Protein AF-A0A521UKH8-F1 (afdb_monomer_lite)

Radius of gyration: 36.18 Å; chains: 1; bounding box: 90×36×110 Å

pLDDT: mean 74.53, std 10.4, range [37.81, 94.69]

Secondary structure (DSSP, 8-state):
-HHHHHHHHHHHHHHHHHHHHHHHHHHHHHHHHHHHHHHHHHHHHHHHHHB-SS-TTSB--SPPTTTPEEEEEEE-TTS-EEEEEEEHHHHHHHHHHTT--------SS--HHHHHHHHHHHHHHHHHHHHHHTT-S-------GGG-HHHHHHHHHHHHHTTT-HHHHHHHHHHHHHHHHHHHTT--

Sequence (188 aa):
MENEAHTVALQTQAAEQRAREDAHALDVMGELRRAFQRINLLFDACDRWLRDPDNQEQYTLDPRSEDVSVVYAEPNEDGKPVRKKARLSALLAQLAKDGVMVQGWETKHADPRELVLKTAAQLEGQTELLAKLLGELDERPQVNVLLAPEWQAMRATLVDALSPFPDARSAVADALVKLEAGANGHRR

Foldseek 3Di:
DVVVVVVVVVVVVVVVVVVVVVVVVVVVVVVVVVVVVVLVVLVVVLLVVQADPVHRVDGDQDDDLQNDKDWAWDQDPVGDTDIDIDRSVVVCVVVVVVVDDDPDDDDPDGRVSVVSVVVSVVVVVVVVVVCVVVCVDVPDPPPPCVPPVVSVVVVVVVVVVCVVPVPVVVVVVVVVVVVVVVVVVVVD

Structure (mmCIF, N/CA/C/O backbone):
data_AF-A0A521UKH8-F1
#
_entry.id   AF-A0A521UKH8-F1
#
loop_
_atom_site.group_PDB
_atom_site.id
_atom_site.type_symbol
_atom_site.label_atom_id
_atom_site.label_alt_id
_atom_site.label_comp_id
_atom_site.label_asym_id
_atom_site.label_entity_id
_atom_site.label_seq_id
_atom_site.pdbx_PDB_ins_code
_atom_site.Cartn_x
_atom_site.Cartn_y
_atom_site.Cartn_z
_atom_site.occupancy
_atom_site.B_iso_or_equiv
_atom_site.auth_seq_id
_atom_site.auth_comp_id
_atom_site.auth_asym_id
_atom_site.auth_atom_id
_atom_site.pdbx_PDB_model_num
ATOM 1 N N . MET A 1 1 ? 55.700 -20.835 -15.497 1.00 56.69 1 MET A N 1
ATOM 2 C CA . MET A 1 1 ? 54.808 -21.719 -14.718 1.00 56.69 1 MET A CA 1
ATOM 3 C C . MET A 1 1 ? 54.290 -21.065 -13.438 1.00 56.69 1 MET A C 1
ATOM 5 O O . MET A 1 1 ? 53.107 -21.202 -13.177 1.00 56.69 1 MET A O 1
ATOM 9 N N . GLU A 1 2 ? 55.082 -20.297 -12.673 1.00 55.59 2 GLU A N 1
ATOM 10 C CA . GLU A 1 2 ? 54.561 -19.594 -11.473 1.00 55.59 2 GLU A CA 1
ATOM 11 C C . GLU A 1 2 ? 53.512 -18.506 -11.782 1.00 55.59 2 GLU A C 1
ATOM 13 O O . GLU A 1 2 ? 52.579 -18.313 -11.009 1.00 55.59 2 GLU A O 1
ATOM 18 N N . ASN A 1 3 ? 53.601 -17.843 -12.941 1.00 60.69 3 ASN A N 1
ATOM 19 C CA . ASN A 1 3 ? 52.693 -16.744 -13.298 1.00 60.69 3 ASN A CA 1
ATOM 20 C C . ASN A 1 3 ? 51.277 -17.216 -13.702 1.00 60.69 3 ASN A C 1
ATOM 22 O O . ASN A 1 3 ? 50.301 -16.507 -13.470 1.00 60.69 3 ASN A O 1
ATOM 26 N N . GLU A 1 4 ? 51.158 -18.428 -14.261 1.00 61.69 4 GLU A N 1
ATOM 27 C CA . GLU A 1 4 ? 49.876 -19.048 -14.648 1.00 61.69 4 GLU A CA 1
ATOM 28 C C . GLU A 1 4 ? 49.117 -19.588 -13.430 1.00 61.69 4 GLU A C 1
ATOM 30 O O . GLU A 1 4 ? 47.908 -19.403 -13.314 1.00 61.69 4 GLU A O 1
ATOM 35 N N . ALA A 1 5 ? 49.826 -20.183 -12.464 1.00 67.69 5 ALA A N 1
ATOM 36 C CA . ALA A 1 5 ? 49.219 -20.635 -11.212 1.00 67.69 5 ALA A CA 1
ATOM 37 C C . ALA A 1 5 ? 48.636 -19.462 -10.401 1.00 67.69 5 ALA A C 1
ATOM 39 O O . ALA A 1 5 ? 47.559 -19.576 -9.816 1.00 67.69 5 ALA A O 1
ATOM 40 N N . HIS A 1 6 ? 49.307 -18.306 -10.423 1.00 68.81 6 HIS A N 1
ATOM 41 C CA . HIS A 1 6 ? 48.856 -17.103 -9.726 1.00 68.81 6 HIS A CA 1
ATOM 42 C C . HIS A 1 6 ? 47.640 -16.440 -10.401 1.00 68.81 6 HIS A C 1
ATOM 44 O O . HIS A 1 6 ? 46.777 -15.889 -9.716 1.00 68.81 6 HIS A O 1
ATOM 50 N N . THR A 1 7 ? 47.531 -16.518 -11.734 1.00 73.38 7 THR A N 1
ATOM 51 C CA . THR A 1 7 ? 46.362 -16.013 -12.480 1.00 73.38 7 THR A CA 1
ATOM 52 C C . THR A 1 7 ? 45.144 -16.911 -12.303 1.00 73.38 7 THR A C 1
ATOM 54 O O . THR A 1 7 ? 44.046 -16.398 -12.093 1.00 73.38 7 THR A O 1
ATOM 57 N N . VAL A 1 8 ? 45.325 -18.235 -12.310 1.00 77.00 8 VAL A N 1
ATOM 58 C CA . VAL A 1 8 ? 44.238 -19.193 -12.045 1.00 77.00 8 VAL A CA 1
ATOM 59 C C . VAL A 1 8 ? 43.714 -19.051 -10.611 1.00 77.00 8 VAL A C 1
ATOM 61 O O . VAL A 1 8 ? 42.501 -19.059 -10.398 1.00 77.00 8 VAL A O 1
ATOM 64 N N . ALA A 1 9 ? 44.594 -18.839 -9.627 1.00 77.88 9 ALA A N 1
ATOM 65 C CA . ALA A 1 9 ? 44.192 -18.581 -8.243 1.00 77.88 9 ALA A CA 1
ATOM 66 C C . ALA A 1 9 ? 43.375 -17.280 -8.103 1.00 77.88 9 ALA A C 1
ATOM 68 O O . ALA A 1 9 ? 42.316 -17.288 -7.479 1.00 77.88 9 ALA A O 1
ATOM 69 N N . LEU A 1 10 ? 43.808 -16.190 -8.750 1.00 73.50 10 LEU A N 1
ATOM 70 C CA . LEU A 1 10 ? 43.076 -14.914 -8.771 1.00 73.50 10 LEU A CA 1
ATOM 71 C C . LEU A 1 10 ? 41.703 -15.029 -9.454 1.00 73.50 10 LEU A C 1
ATOM 73 O O . LEU A 1 10 ? 40.725 -14.468 -8.966 1.00 73.50 10 LEU A O 1
ATOM 77 N N . GLN A 1 11 ? 41.606 -15.774 -10.560 1.00 78.31 11 GLN A N 1
ATOM 78 C CA . GLN A 1 11 ? 40.335 -16.011 -11.254 1.00 78.31 11 GLN A CA 1
ATOM 79 C C . GLN A 1 11 ? 39.368 -16.859 -10.421 1.00 78.31 11 GLN A C 1
ATOM 81 O O . GLN A 1 11 ? 38.176 -16.557 -10.375 1.00 78.31 11 GLN A O 1
ATOM 86 N N . THR A 1 12 ? 39.880 -17.880 -9.731 1.00 80.00 12 THR A N 1
ATOM 87 C CA . THR A 1 12 ? 39.080 -18.739 -8.844 1.00 80.00 12 THR A CA 1
ATOM 88 C C . THR A 1 12 ? 38.542 -17.934 -7.661 1.00 80.00 12 THR A C 1
ATOM 90 O O . THR A 1 12 ? 37.351 -17.984 -7.368 1.00 80.00 12 THR A O 1
ATOM 93 N N . GLN A 1 13 ? 39.387 -17.102 -7.049 1.00 78.94 13 GLN A N 1
ATOM 94 C CA . GLN A 1 13 ? 38.996 -16.244 -5.934 1.00 78.94 13 GLN A CA 1
ATOM 95 C C . GLN A 1 13 ? 37.958 -15.189 -6.356 1.00 78.94 13 GLN A C 1
ATOM 97 O O . GLN A 1 13 ? 36.976 -14.979 -5.650 1.00 78.94 13 GLN A O 1
ATOM 102 N N . ALA A 1 14 ? 38.110 -14.583 -7.539 1.00 77.69 14 ALA A N 1
ATOM 103 C CA . ALA A 1 14 ? 37.128 -13.645 -8.086 1.00 77.69 14 ALA A CA 1
ATOM 104 C C . ALA A 1 14 ? 35.777 -14.313 -8.407 1.00 77.69 14 ALA A C 1
ATOM 106 O O . ALA A 1 14 ? 34.725 -13.704 -8.204 1.00 77.69 14 ALA A O 1
ATOM 107 N N . ALA A 1 15 ? 35.788 -15.561 -8.887 1.00 79.69 15 ALA A N 1
ATOM 108 C CA . ALA A 1 15 ? 34.573 -16.332 -9.139 1.00 79.69 15 ALA A CA 1
ATOM 109 C C . ALA A 1 15 ? 33.848 -16.708 -7.836 1.00 79.69 15 ALA A C 1
ATOM 111 O O . ALA A 1 15 ? 32.631 -16.559 -7.749 1.00 79.69 15 ALA A O 1
ATOM 112 N N . GLU A 1 16 ? 34.584 -17.127 -6.802 1.00 77.81 16 GLU A N 1
ATOM 113 C CA . GLU A 1 16 ? 34.025 -17.394 -5.470 1.00 77.81 16 GLU A CA 1
ATOM 114 C C . GLU A 1 16 ? 33.451 -16.133 -4.817 1.00 77.81 16 GLU A C 1
ATOM 116 O O . GLU A 1 16 ? 32.414 -16.187 -4.156 1.00 77.81 16 GLU A O 1
ATOM 121 N N . GLN A 1 17 ? 34.110 -14.989 -5.004 1.00 74.19 17 GLN A N 1
ATOM 122 C CA . GLN A 1 17 ? 33.675 -13.715 -4.445 1.00 74.19 17 GLN A CA 1
ATOM 123 C C . GLN A 1 17 ? 32.398 -13.212 -5.129 1.00 74.19 17 GLN A C 1
ATOM 125 O O . GLN A 1 17 ? 31.448 -12.871 -4.430 1.00 74.19 17 GLN A O 1
ATOM 130 N N . ARG A 1 18 ? 32.312 -13.314 -6.464 1.00 72.12 18 ARG A N 1
ATOM 131 C CA . ARG A 1 18 ? 31.061 -13.081 -7.208 1.00 72.12 18 ARG A CA 1
ATOM 132 C C . ARG A 1 18 ? 29.941 -14.016 -6.768 1.00 72.12 18 ARG A C 1
ATOM 134 O O . ARG A 1 18 ? 28.847 -13.554 -6.486 1.00 72.12 18 ARG A O 1
ATOM 141 N N . ALA A 1 19 ? 30.216 -15.312 -6.624 1.00 74.00 19 ALA A N 1
ATOM 142 C CA . ALA A 1 19 ? 29.206 -16.268 -6.172 1.00 74.00 19 ALA A CA 1
ATOM 143 C C . ALA A 1 19 ? 28.685 -15.951 -4.756 1.00 74.00 19 ALA A C 1
ATOM 145 O O . ALA A 1 19 ? 27.504 -16.148 -4.474 1.00 74.00 19 ALA A O 1
ATOM 146 N N . ARG A 1 20 ? 29.545 -15.442 -3.860 1.00 71.31 20 ARG A N 1
ATOM 147 C CA . ARG A 1 20 ? 29.138 -14.974 -2.523 1.00 71.31 20 ARG A CA 1
ATOM 148 C C . ARG A 1 20 ? 28.310 -13.693 -2.581 1.00 71.31 20 ARG A C 1
ATOM 150 O O . ARG A 1 20 ? 27.339 -13.589 -1.838 1.00 71.31 20 ARG A O 1
ATOM 157 N N . GLU A 1 21 ? 28.682 -12.744 -3.435 1.00 64.62 21 GLU A N 1
ATOM 158 C CA . GLU A 1 21 ? 27.923 -11.507 -3.663 1.00 64.62 21 GLU A CA 1
ATOM 159 C C . GLU A 1 21 ? 26.530 -11.811 -4.226 1.00 64.62 21 GLU A C 1
ATOM 161 O O . GLU A 1 21 ? 25.538 -11.319 -3.691 1.00 64.62 21 GLU A O 1
ATOM 166 N N . ASP A 1 22 ? 26.440 -12.702 -5.215 1.00 67.56 22 ASP A N 1
ATOM 167 C CA . ASP A 1 22 ? 25.177 -13.147 -5.808 1.00 67.56 22 ASP A CA 1
ATOM 168 C C . ASP A 1 22 ? 24.299 -13.878 -4.782 1.00 67.56 22 ASP A C 1
ATOM 170 O O . ASP A 1 22 ? 23.099 -13.617 -4.680 1.00 67.56 22 ASP A O 1
ATOM 174 N N . ALA A 1 23 ? 24.892 -14.765 -3.974 1.00 70.81 23 ALA A N 1
ATOM 175 C CA . ALA A 1 23 ? 24.179 -15.466 -2.909 1.00 70.81 23 ALA A CA 1
ATOM 176 C C . ALA A 1 23 ? 23.652 -14.500 -1.834 1.00 70.81 23 ALA A C 1
ATOM 178 O O . ALA A 1 23 ? 22.509 -14.632 -1.398 1.00 70.81 23 ALA A O 1
ATOM 179 N N . HIS A 1 24 ? 24.454 -13.508 -1.436 1.00 70.50 24 HIS A N 1
ATOM 180 C CA . HIS A 1 24 ? 24.036 -12.471 -0.493 1.00 70.50 24 HIS A CA 1
ATOM 181 C C . HIS A 1 24 ? 22.921 -11.590 -1.081 1.00 70.50 24 HIS A C 1
ATOM 183 O O . HIS A 1 24 ? 21.954 -11.279 -0.390 1.00 70.50 24 HIS A O 1
ATOM 189 N N . ALA A 1 25 ? 23.006 -11.217 -2.361 1.00 64.12 25 ALA A N 1
ATOM 190 C CA . ALA A 1 25 ? 21.959 -10.458 -3.042 1.00 64.12 25 ALA A CA 1
ATOM 191 C C . ALA A 1 25 ? 20.634 -11.240 -3.117 1.00 64.12 25 ALA A C 1
ATOM 193 O O . ALA A 1 25 ? 19.574 -10.690 -2.815 1.00 64.12 25 ALA A O 1
ATOM 194 N N . LEU A 1 26 ? 20.686 -12.535 -3.448 1.00 68.50 26 LEU A N 1
ATOM 195 C CA . LEU A 1 26 ? 19.524 -13.432 -3.440 1.00 68.50 26 LEU A CA 1
ATOM 196 C C . LEU A 1 26 ? 18.878 -13.541 -2.050 1.00 68.50 26 LEU A C 1
ATOM 198 O O . LEU A 1 26 ? 17.649 -13.561 -1.955 1.00 68.50 26 LEU A O 1
ATOM 202 N N . ASP A 1 27 ? 19.680 -13.577 -0.985 1.00 79.06 27 ASP A N 1
ATOM 203 C CA . ASP A 1 27 ? 19.188 -13.628 0.396 1.00 79.06 27 ASP A CA 1
ATOM 204 C C . ASP A 1 27 ? 18.492 -12.321 0.811 1.00 79.06 27 ASP A C 1
ATOM 206 O O . ASP A 1 27 ? 17.353 -12.343 1.285 1.00 79.06 27 ASP A O 1
ATOM 210 N N . VAL A 1 28 ? 19.107 -11.169 0.518 1.00 74.62 28 VAL A N 1
ATOM 211 C CA . VAL A 1 28 ? 18.513 -9.842 0.768 1.00 74.62 28 VAL A CA 1
ATOM 212 C C . VAL A 1 28 ? 17.187 -9.680 0.023 1.00 74.62 28 VAL A C 1
ATOM 214 O O . VAL A 1 28 ? 16.197 -9.235 0.607 1.00 74.62 28 VAL A O 1
ATOM 217 N N . MET A 1 29 ? 17.129 -10.083 -1.247 1.00 73.12 29 MET A N 1
ATOM 218 C CA . MET A 1 29 ? 15.890 -10.036 -2.029 1.00 73.12 29 MET A CA 1
ATOM 219 C C . MET A 1 29 ? 14.829 -11.003 -1.492 1.00 73.12 29 MET A C 1
ATOM 221 O O . MET A 1 29 ? 13.635 -10.689 -1.504 1.00 73.12 29 MET A O 1
ATOM 225 N N . GLY A 1 30 ? 15.249 -12.161 -0.980 1.00 73.00 30 GLY A N 1
ATOM 226 C CA . GLY A 1 30 ? 14.380 -13.096 -0.272 1.00 73.00 30 GLY A CA 1
ATOM 227 C C . GLY A 1 30 ? 13.754 -12.478 0.979 1.00 73.00 30 GLY A C 1
ATOM 228 O O . GLY A 1 30 ? 12.536 -12.558 1.157 1.00 73.00 30 GLY A O 1
ATOM 229 N N . GLU A 1 31 ? 14.556 -11.819 1.815 1.00 74.44 31 GLU A N 1
ATOM 230 C CA . GLU A 1 31 ? 14.084 -11.122 3.018 1.00 74.44 31 GLU A CA 1
ATOM 231 C C . GLU A 1 31 ? 13.173 -9.935 2.698 1.00 74.44 31 GLU A C 1
ATOM 233 O O . GLU A 1 31 ? 12.120 -9.783 3.318 1.00 74.44 31 GLU A O 1
ATOM 238 N N . LEU A 1 32 ? 13.505 -9.135 1.682 1.00 74.62 32 LEU A N 1
ATOM 239 C CA . LEU A 1 32 ? 12.651 -8.033 1.235 1.00 74.62 32 LEU A CA 1
ATOM 240 C C . LEU A 1 32 ? 11.274 -8.535 0.794 1.00 74.62 32 LEU A C 1
ATOM 242 O O . LEU A 1 32 ? 10.256 -8.003 1.233 1.00 74.62 32 LEU A O 1
ATOM 246 N N . ARG A 1 33 ? 11.209 -9.609 -0.004 1.00 71.12 33 ARG A N 1
ATOM 247 C CA . ARG A 1 33 ? 9.925 -10.219 -0.394 1.00 71.12 33 ARG A CA 1
ATOM 248 C C . ARG A 1 33 ? 9.122 -10.699 0.815 1.00 71.12 33 ARG A C 1
ATOM 250 O O . ARG A 1 33 ? 7.913 -10.475 0.863 1.00 71.12 33 ARG A O 1
ATOM 257 N N . ARG A 1 34 ? 9.774 -11.319 1.806 1.00 71.88 34 ARG A N 1
ATOM 258 C CA . ARG A 1 34 ? 9.124 -11.730 3.064 1.00 71.88 34 ARG A CA 1
ATOM 259 C C . ARG A 1 34 ? 8.591 -10.527 3.846 1.00 71.88 34 ARG A C 1
ATOM 261 O O . ARG A 1 34 ? 7.475 -10.579 4.368 1.00 71.88 34 ARG A O 1
ATOM 268 N N . ALA A 1 35 ? 9.354 -9.438 3.906 1.00 70.81 35 ALA A N 1
ATOM 269 C CA . ALA A 1 35 ? 8.924 -8.195 4.535 1.00 70.81 35 ALA A CA 1
ATOM 270 C C . ALA A 1 35 ? 7.693 -7.605 3.826 1.00 70.81 35 ALA A C 1
ATOM 272 O O . ALA A 1 35 ? 6.717 -7.273 4.498 1.00 70.81 35 ALA A O 1
ATOM 273 N N . PHE A 1 36 ? 7.680 -7.578 2.489 1.00 71.56 36 PHE A N 1
ATOM 274 C CA . PHE A 1 36 ? 6.526 -7.114 1.712 1.00 71.56 36 PHE A CA 1
ATOM 275 C C . PHE A 1 36 ? 5.274 -7.947 1.946 1.00 71.56 36 PHE A C 1
ATOM 277 O O . PHE A 1 36 ? 4.204 -7.393 2.176 1.00 71.56 36 PHE A O 1
ATOM 284 N N . GLN A 1 37 ? 5.396 -9.274 1.966 1.00 71.56 37 GLN A N 1
ATOM 285 C CA . GLN A 1 37 ? 4.258 -10.145 2.268 1.00 71.56 37 GLN A CA 1
ATOM 286 C C . GLN A 1 37 ? 3.658 -9.846 3.647 1.00 71.56 37 GLN A C 1
ATOM 288 O O . GLN A 1 37 ? 2.438 -9.794 3.791 1.00 71.56 37 GLN A O 1
ATOM 293 N N . ARG A 1 38 ? 4.498 -9.601 4.660 1.00 70.00 38 ARG A N 1
ATOM 294 C CA . ARG A 1 38 ? 4.030 -9.225 6.002 1.00 70.00 38 ARG A CA 1
ATOM 295 C C . ARG A 1 38 ? 3.344 -7.862 6.030 1.00 70.00 38 ARG A C 1
ATOM 297 O O . ARG A 1 38 ? 2.364 -7.705 6.753 1.00 70.00 38 ARG A O 1
ATOM 304 N N . ILE A 1 39 ? 3.857 -6.897 5.274 1.00 73.94 39 ILE A N 1
ATOM 305 C CA . ILE A 1 39 ? 3.260 -5.563 5.153 1.00 73.94 39 ILE A CA 1
ATOM 306 C C . ILE A 1 39 ? 1.891 -5.654 4.472 1.00 73.94 39 ILE A C 1
ATOM 308 O O . ILE A 1 39 ? 0.922 -5.112 4.991 1.00 73.94 39 ILE A O 1
ATOM 312 N N . ASN A 1 40 ? 1.777 -6.417 3.385 1.00 71.88 40 ASN A N 1
ATOM 313 C CA . ASN A 1 40 ? 0.498 -6.615 2.703 1.00 71.88 40 ASN A CA 1
ATOM 314 C C . ASN A 1 40 ? -0.538 -7.277 3.620 1.00 71.88 40 ASN A C 1
ATOM 316 O O . ASN A 1 40 ? -1.673 -6.824 3.681 1.00 71.88 40 ASN A O 1
ATOM 320 N N . LEU A 1 41 ? -0.139 -8.272 4.423 1.00 71.69 41 LEU A N 1
ATOM 321 C CA . LEU A 1 41 ? -1.031 -8.875 5.424 1.00 71.69 41 LEU A CA 1
ATOM 322 C C . LEU A 1 41 ? -1.528 -7.865 6.467 1.00 71.69 41 LEU A C 1
ATOM 324 O O . LEU A 1 41 ? -2.672 -7.960 6.919 1.00 71.69 41 LEU A O 1
ATOM 328 N N . LEU A 1 42 ? -0.678 -6.915 6.867 1.00 73.44 42 LEU A N 1
ATOM 329 C CA . LEU A 1 42 ? -1.081 -5.820 7.745 1.00 73.44 42 LEU A CA 1
ATOM 330 C C . LEU A 1 42 ? -2.108 -4.927 7.041 1.00 73.44 42 LEU A C 1
ATOM 332 O O . LEU A 1 42 ? -3.155 -4.660 7.622 1.00 73.44 42 LEU A O 1
ATOM 336 N N . PHE A 1 43 ? -1.857 -4.522 5.796 1.00 73.00 43 PHE A N 1
ATOM 337 C CA . PHE A 1 43 ? -2.793 -3.698 5.027 1.00 73.00 43 PHE A CA 1
ATOM 338 C C . PHE A 1 43 ? -4.136 -4.386 4.796 1.00 73.00 43 PHE A C 1
ATOM 340 O O . PHE A 1 43 ? -5.166 -3.760 5.022 1.00 73.00 43 PHE A O 1
ATOM 347 N N . ASP A 1 44 ? -4.152 -5.681 4.489 1.00 72.06 44 ASP A N 1
ATOM 348 C CA . ASP A 1 44 ? -5.385 -6.464 4.356 1.00 72.06 44 ASP A CA 1
ATOM 349 C C . ASP A 1 44 ? -6.167 -6.557 5.674 1.00 72.06 44 ASP A C 1
ATOM 351 O O . ASP A 1 44 ? -7.397 -6.666 5.691 1.00 72.06 44 ASP A O 1
ATOM 355 N N . ALA A 1 45 ? -5.469 -6.587 6.812 1.00 69.62 45 ALA A N 1
ATOM 356 C CA . ALA A 1 45 ? -6.114 -6.536 8.120 1.00 69.62 45 ALA A CA 1
ATOM 357 C C . ALA A 1 45 ? -6.706 -5.145 8.389 1.00 69.62 45 ALA A C 1
ATOM 359 O O . ALA A 1 45 ? -7.815 -5.046 8.916 1.00 69.62 45 ALA A O 1
ATOM 360 N N . CYS A 1 46 ? -6.000 -4.087 7.993 1.00 72.25 46 CYS A N 1
ATOM 361 C CA . CYS A 1 46 ? -6.470 -2.714 8.110 1.00 72.25 46 CYS A CA 1
ATOM 362 C C . CYS A 1 46 ? -7.675 -2.441 7.199 1.00 72.25 46 CYS A C 1
ATOM 364 O O . CYS A 1 46 ? -8.677 -1.957 7.711 1.00 72.25 46 CYS A O 1
ATOM 366 N N . ASP A 1 47 ? -7.635 -2.809 5.913 1.00 74.62 47 ASP A N 1
ATOM 367 C CA . ASP A 1 47 ? -8.762 -2.688 4.966 1.00 74.62 47 ASP A CA 1
ATOM 368 C C . ASP A 1 47 ? -10.037 -3.300 5.554 1.00 74.62 47 ASP A C 1
ATOM 370 O O . ASP A 1 47 ? -11.048 -2.618 5.728 1.00 74.62 47 ASP A O 1
ATOM 374 N N . ARG A 1 48 ? -9.962 -4.570 5.969 1.00 74.06 48 ARG A N 1
ATOM 375 C CA . ARG A 1 48 ? -11.109 -5.278 6.552 1.00 74.06 48 ARG A CA 1
ATOM 376 C C . ARG A 1 48 ? -11.656 -4.599 7.801 1.00 74.06 48 ARG A C 1
ATOM 378 O O . ARG A 1 48 ? -12.863 -4.613 8.020 1.00 74.06 48 ARG A O 1
ATOM 385 N N . TRP A 1 49 ? -10.785 -4.043 8.634 1.00 72.19 49 TRP A N 1
ATOM 386 C CA . TRP A 1 49 ? -11.189 -3.388 9.875 1.00 72.19 49 TRP A CA 1
ATOM 387 C C . TRP A 1 49 ? -11.767 -1.978 9.651 1.00 72.19 49 TRP A C 1
ATOM 389 O O . TRP A 1 49 ? -12.633 -1.535 10.409 1.00 72.19 49 TRP A O 1
ATOM 399 N N . LEU A 1 50 ? -11.332 -1.288 8.594 1.00 75.50 50 LEU A N 1
ATOM 400 C CA . LEU A 1 50 ? -11.747 0.074 8.247 1.00 75.50 50 LEU A CA 1
ATOM 401 C C . LEU A 1 50 ? -13.057 0.142 7.456 1.00 75.50 50 LEU A C 1
ATOM 403 O O . LEU A 1 50 ? -13.715 1.182 7.474 1.00 75.50 50 LEU A O 1
ATOM 407 N N . ARG A 1 51 ? -13.452 -0.938 6.775 1.00 78.12 51 ARG A N 1
ATOM 408 C CA . ARG A 1 51 ? -14.730 -0.998 6.052 1.00 78.12 51 ARG A CA 1
ATOM 409 C C . ARG A 1 51 ? -15.918 -0.786 6.977 1.00 78.12 51 ARG A C 1
ATOM 411 O O . ARG A 1 51 ? -15.986 -1.352 8.073 1.00 78.12 51 ARG A O 1
ATOM 418 N N . ASP A 1 52 ? -16.860 0.016 6.500 1.00 74.62 52 ASP A N 1
ATOM 419 C CA . ASP A 1 52 ? -18.123 0.249 7.177 1.00 74.62 52 ASP A CA 1
ATOM 420 C C . ASP A 1 52 ? -18.923 -1.073 7.237 1.00 74.62 52 ASP A C 1
ATOM 422 O O . ASP A 1 52 ? -19.092 -1.745 6.211 1.00 74.62 52 ASP A O 1
ATOM 426 N N . PRO A 1 53 ? -19.358 -1.509 8.437 1.00 71.69 53 PRO A N 1
ATOM 427 C CA . PRO A 1 53 ? -20.133 -2.737 8.593 1.00 71.69 53 PRO A CA 1
ATOM 428 C C . PRO A 1 53 ? -21.499 -2.687 7.892 1.00 71.69 53 PRO A C 1
ATOM 430 O O . PRO A 1 53 ? -21.982 -3.737 7.465 1.00 71.69 53 PRO A O 1
ATOM 433 N N . ASP A 1 54 ? -22.086 -1.499 7.740 1.00 77.50 54 ASP A N 1
ATOM 434 C CA . ASP A 1 54 ? -23.370 -1.278 7.076 1.00 77.50 54 ASP A CA 1
ATOM 435 C C . ASP A 1 54 ? -23.196 -1.006 5.568 1.00 77.50 54 ASP A C 1
ATOM 437 O O . ASP A 1 54 ? -24.120 -1.242 4.785 1.00 77.50 54 ASP A O 1
ATOM 441 N N . ASN A 1 55 ? -22.002 -0.572 5.134 1.00 78.06 55 ASN A N 1
ATOM 442 C CA . ASN A 1 55 ? -21.659 -0.365 3.723 1.00 78.06 55 ASN A CA 1
ATOM 443 C C . ASN A 1 55 ? -20.209 -0.760 3.368 1.00 78.06 55 ASN A C 1
ATOM 445 O O . ASN A 1 55 ? -19.283 0.047 3.405 1.00 78.06 55 ASN A O 1
ATOM 449 N N . GLN A 1 56 ? -20.017 -1.990 2.887 1.00 77.50 56 GLN A N 1
ATOM 450 C CA . GLN A 1 56 ? -18.683 -2.548 2.611 1.00 77.50 56 GLN A CA 1
ATOM 451 C C . GLN A 1 56 ? -17.905 -1.893 1.451 1.00 77.50 56 GLN A C 1
ATOM 453 O O . GLN A 1 56 ? -16.736 -2.243 1.249 1.00 77.50 56 GLN A O 1
ATOM 458 N N . GLU A 1 57 ? -18.524 -0.989 0.683 1.00 80.81 57 GLU A N 1
ATOM 459 C CA . GLU A 1 57 ? -17.863 -0.224 -0.387 1.00 80.81 57 GLU A CA 1
ATOM 460 C C . GLU A 1 57 ? -17.173 1.047 0.126 1.00 80.81 57 GLU A C 1
ATOM 462 O O . GLU A 1 57 ? -16.462 1.710 -0.630 1.00 80.81 57 GLU A O 1
ATOM 467 N N . GLN A 1 58 ? -17.374 1.403 1.397 1.00 74.88 58 GLN A N 1
ATOM 468 C CA . GLN A 1 58 ? -16.844 2.629 1.984 1.00 74.88 58 GLN A CA 1
ATOM 469 C C . GLN A 1 58 ? -16.077 2.343 3.276 1.00 74.88 58 GLN A C 1
ATOM 471 O O . GLN A 1 58 ? -16.348 1.383 3.999 1.00 74.88 58 GLN A O 1
ATOM 476 N N . TYR A 1 59 ? -15.089 3.188 3.565 1.00 71.62 59 TYR A N 1
ATOM 477 C CA . TYR A 1 59 ? -14.405 3.178 4.853 1.00 71.62 59 TYR A CA 1
ATOM 478 C C . TYR A 1 59 ? -15.113 4.107 5.827 1.00 71.62 59 TYR A C 1
ATOM 480 O O . TYR A 1 59 ? -15.468 5.229 5.467 1.00 71.62 59 TYR A O 1
ATOM 488 N N . THR A 1 60 ? -15.231 3.662 7.076 1.00 69.94 60 THR A N 1
ATOM 489 C CA . THR A 1 60 ? -15.635 4.518 8.187 1.00 69.94 60 THR A CA 1
ATOM 490 C C . THR A 1 60 ? -14.458 4.750 9.127 1.00 69.94 60 THR A C 1
ATOM 492 O O . THR A 1 60 ? -13.831 3.828 9.665 1.00 69.94 60 THR A O 1
ATOM 495 N N . LEU A 1 61 ? -14.145 6.028 9.312 1.00 66.38 61 LEU A N 1
ATOM 496 C CA . LEU A 1 61 ? -13.158 6.492 10.281 1.00 66.38 61 LEU A CA 1
ATOM 497 C C . LEU A 1 61 ? -13.815 6.857 11.614 1.00 66.38 61 LEU A C 1
ATOM 499 O O . LEU A 1 61 ? -13.122 7.322 12.513 1.00 66.38 61 LEU A O 1
ATOM 503 N N . ASP A 1 62 ? -15.128 6.643 11.744 1.00 62.78 62 ASP A N 1
ATOM 504 C CA . ASP A 1 62 ? -15.820 6.885 12.997 1.00 62.78 62 ASP A CA 1
ATOM 505 C C . ASP A 1 62 ? -15.429 5.802 14.005 1.00 62.78 62 ASP A C 1
ATOM 507 O O . ASP A 1 62 ? -15.509 4.600 13.698 1.00 62.78 62 ASP A O 1
ATOM 511 N N . PRO A 1 63 ? -15.020 6.181 15.225 1.00 62.81 63 PRO A N 1
ATOM 512 C CA . PRO A 1 63 ? -14.663 5.213 16.243 1.00 62.81 63 PRO A CA 1
ATOM 513 C C . PRO A 1 63 ? -15.869 4.296 16.497 1.00 62.81 63 PRO A C 1
ATOM 515 O O . PRO A 1 63 ? -17.021 4.712 16.433 1.00 62.81 63 PRO A O 1
ATOM 518 N N . ARG A 1 64 ? -15.636 3.000 16.725 1.00 67.31 64 ARG A N 1
ATOM 519 C CA . ARG A 1 64 ? -16.719 2.035 16.971 1.00 67.31 64 ARG A CA 1
ATOM 520 C C . ARG A 1 64 ? -17.014 2.029 18.463 1.00 67.31 64 ARG A C 1
ATOM 522 O O . ARG A 1 64 ? -16.114 2.183 19.289 1.00 67.31 64 ARG A O 1
ATOM 529 N N . SER A 1 65 ? -18.268 1.785 18.837 1.00 59.31 65 SER A N 1
ATOM 530 C CA . SER A 1 65 ? -18.671 1.688 20.251 1.00 59.31 65 SER A CA 1
ATOM 531 C C . SER A 1 65 ? -17.953 0.551 20.998 1.00 59.31 65 SER A C 1
ATOM 533 O O . SER A 1 65 ? -17.822 0.572 22.224 1.00 59.31 65 SER A O 1
ATOM 535 N N . GLU A 1 66 ? -17.444 -0.426 20.253 1.00 63.16 66 GLU A N 1
ATOM 536 C CA . GLU A 1 66 ? -16.631 -1.537 20.733 1.00 63.16 66 GLU A CA 1
ATOM 537 C C . GLU A 1 66 ? -15.198 -1.114 21.073 1.00 63.16 66 GLU A C 1
ATOM 539 O O . GLU A 1 66 ? -14.604 -1.661 21.999 1.00 63.16 66 GLU A O 1
ATOM 544 N N . ASP A 1 67 ? -14.658 -0.097 20.400 1.00 62.19 67 ASP A N 1
ATOM 545 C CA . ASP A 1 67 ? -13.270 0.353 20.551 1.00 62.19 67 ASP A CA 1
ATOM 546 C C . ASP A 1 67 ? -13.096 1.328 21.725 1.00 62.19 67 ASP A C 1
ATOM 548 O O . ASP A 1 67 ? -11.988 1.544 22.219 1.00 62.19 67 ASP A O 1
ATOM 552 N N . VAL A 1 68 ? -14.203 1.868 22.244 1.00 71.38 68 VAL A N 1
ATOM 553 C CA . VAL A 1 68 ? -14.187 2.904 23.277 1.00 71.38 68 VAL A CA 1
ATOM 554 C C . VAL A 1 68 ? -14.436 2.328 24.663 1.00 71.38 68 VAL A C 1
ATOM 556 O O . VAL A 1 68 ? -15.466 1.721 24.955 1.00 71.38 68 VAL A O 1
ATOM 559 N N . SER A 1 69 ? -13.474 2.559 25.557 1.00 69.94 69 SER A N 1
ATOM 560 C CA . SER A 1 69 ? -13.634 2.322 26.992 1.00 69.94 69 SER A CA 1
ATOM 561 C C . SER A 1 69 ? -14.083 3.603 27.685 1.00 69.94 69 SER A C 1
ATOM 563 O O . SER A 1 69 ? -13.346 4.586 27.709 1.00 69.94 69 SER A O 1
ATOM 565 N N . VAL A 1 70 ? -15.255 3.568 28.310 1.00 78.38 70 VAL A N 1
ATOM 566 C CA . VAL A 1 70 ? -15.792 4.672 29.103 1.00 78.38 70 VAL A CA 1
ATOM 567 C C . VAL A 1 70 ? -15.482 4.424 30.571 1.00 78.38 70 VAL A C 1
ATOM 569 O O . VAL A 1 70 ? -15.704 3.335 31.108 1.00 78.38 70 VAL A O 1
ATOM 572 N N . VAL A 1 71 ? -14.957 5.453 31.228 1.00 78.44 71 VAL A N 1
ATOM 573 C CA . VAL A 1 71 ? -14.722 5.459 32.668 1.00 78.44 71 VAL A CA 1
ATOM 574 C C . VAL A 1 71 ? -15.717 6.422 33.291 1.00 78.44 71 VAL A C 1
ATOM 576 O O . VAL A 1 71 ? -15.709 7.605 32.967 1.00 78.44 71 VAL A O 1
ATOM 579 N N . TYR A 1 72 ? -16.574 5.910 34.162 1.00 80.88 72 TYR A N 1
ATOM 580 C CA . TYR A 1 72 ? -17.693 6.644 34.745 1.00 80.88 72 TYR A CA 1
ATOM 581 C C . TYR A 1 72 ? -17.784 6.351 36.245 1.00 80.88 72 TYR A C 1
ATOM 583 O O . TYR A 1 72 ? -17.103 5.457 36.753 1.00 80.88 72 TYR A O 1
ATOM 591 N N . ALA A 1 73 ? -18.568 7.142 36.969 1.00 80.19 73 ALA A N 1
ATOM 592 C CA . ALA A 1 73 ? -18.785 6.961 38.396 1.00 80.19 73 ALA A CA 1
ATOM 593 C C . ALA A 1 73 ? -20.259 6.663 38.657 1.00 80.19 73 ALA A C 1
ATOM 595 O O . ALA A 1 73 ? -21.124 7.400 38.192 1.00 80.19 73 ALA A O 1
ATOM 596 N N . GLU A 1 74 ? -20.521 5.608 39.421 1.00 83.56 74 GLU A N 1
ATOM 597 C CA . GLU A 1 74 ? -21.851 5.312 39.953 1.00 83.56 74 GLU A CA 1
ATOM 598 C C . GLU A 1 74 ? -21.834 5.469 41.474 1.00 83.56 74 GLU A C 1
ATOM 600 O O . GLU A 1 74 ? -20.837 5.110 42.110 1.00 83.56 74 GLU A O 1
ATOM 605 N N . PRO A 1 75 ? -22.904 6.001 42.082 1.00 79.31 75 PRO A N 1
ATOM 606 C CA . PRO A 1 75 ? -23.040 5.989 43.530 1.00 79.31 75 PRO A CA 1
ATOM 607 C C . PRO A 1 75 ? -23.174 4.543 44.027 1.00 79.31 75 PRO A C 1
ATOM 609 O O . PRO A 1 75 ? -23.962 3.764 43.496 1.00 79.31 75 PRO A O 1
ATOM 612 N N . ASN A 1 76 ? -22.388 4.178 45.041 1.00 83.38 76 ASN A N 1
ATOM 613 C CA . ASN A 1 76 ? -22.551 2.910 45.754 1.00 83.38 76 ASN A CA 1
ATOM 614 C C . ASN A 1 76 ? -23.758 2.963 46.711 1.00 83.38 76 ASN A C 1
ATOM 616 O O . ASN A 1 76 ? -24.360 4.023 46.878 1.00 83.38 76 ASN A O 1
ATOM 620 N N . GLU A 1 77 ? -24.059 1.863 47.406 1.00 76.44 77 GLU A N 1
ATOM 621 C CA . GLU A 1 77 ? -25.116 1.803 48.438 1.00 76.44 77 GLU A CA 1
ATOM 622 C C . GLU A 1 77 ? -24.961 2.891 49.527 1.00 76.44 77 GLU A C 1
ATOM 624 O O . GLU A 1 77 ? -25.953 3.422 50.016 1.00 76.44 77 GLU A O 1
ATOM 629 N N . ASP A 1 78 ? -23.725 3.317 49.819 1.00 77.62 78 ASP A N 1
ATOM 630 C CA . ASP A 1 78 ? -23.398 4.423 50.739 1.00 77.62 78 ASP A CA 1
ATOM 631 C C . ASP A 1 78 ? -23.383 5.825 50.081 1.00 77.62 78 ASP A C 1
ATOM 633 O O . ASP A 1 78 ? -22.876 6.792 50.656 1.00 77.62 78 ASP A O 1
ATOM 637 N N . GLY A 1 79 ? -23.822 5.953 48.826 1.00 78.19 79 GLY A N 1
ATOM 638 C CA . GLY A 1 79 ? -23.829 7.206 48.057 1.00 78.19 79 GLY A CA 1
ATOM 639 C C . GLY A 1 79 ? -22.452 7.709 47.595 1.00 78.19 79 GLY A C 1
ATOM 640 O O . GLY A 1 79 ? -22.362 8.727 46.910 1.00 78.19 79 GLY A O 1
ATOM 641 N N . LYS A 1 80 ? -21.359 7.01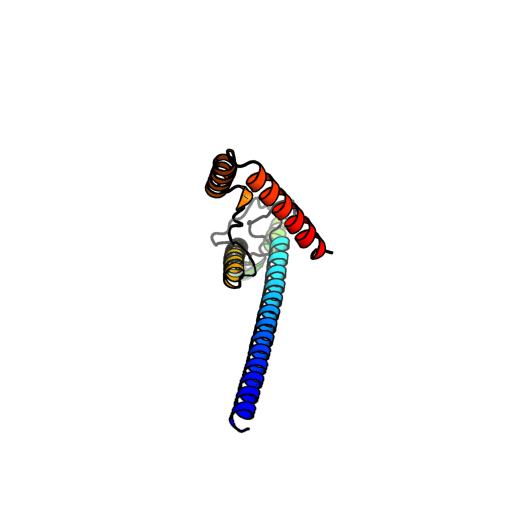2 47.932 1.00 83.25 80 LYS A N 1
ATOM 642 C 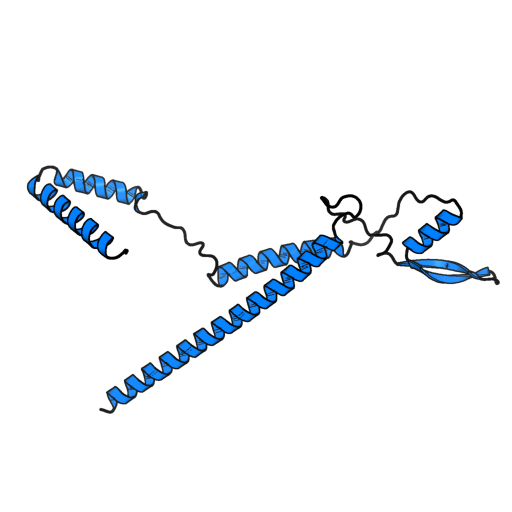CA . LYS A 1 80 ? -20.004 7.377 47.488 1.00 83.25 80 LYS A CA 1
ATOM 643 C C . LYS A 1 80 ? -19.794 7.006 46.013 1.00 83.25 80 LYS A C 1
ATOM 645 O O . LYS A 1 80 ? -20.123 5.880 45.638 1.00 83.25 80 LYS A O 1
ATOM 650 N N . PRO A 1 81 ? -19.211 7.893 45.186 1.00 82.88 81 PRO A N 1
ATOM 651 C CA . PRO A 1 81 ? -18.953 7.601 43.781 1.00 82.88 81 PRO A CA 1
ATOM 652 C C . PRO A 1 81 ? -17.861 6.535 43.645 1.00 82.88 81 PRO A C 1
ATOM 654 O O . PRO A 1 81 ? -16.722 6.733 44.070 1.00 82.88 81 PRO A O 1
ATOM 657 N N . VAL A 1 82 ? -18.200 5.411 43.020 1.00 85.62 82 VAL A N 1
ATOM 658 C CA . VAL A 1 82 ? -17.266 4.335 42.691 1.00 85.62 82 VAL A CA 1
ATOM 659 C C . VAL A 1 82 ? -16.952 4.400 41.208 1.00 85.62 82 VAL A C 1
ATOM 661 O O . VAL A 1 82 ? -17.833 4.335 40.350 1.00 85.62 82 VAL A O 1
ATOM 664 N N . ARG A 1 83 ? -15.660 4.533 40.906 1.00 86.12 83 ARG A N 1
ATOM 665 C CA . ARG A 1 83 ? -15.153 4.587 39.538 1.00 86.12 83 ARG A CA 1
ATOM 666 C C . ARG A 1 83 ? -15.246 3.202 38.902 1.00 86.12 83 ARG A C 1
ATOM 668 O O . ARG A 1 83 ? -14.646 2.250 39.395 1.00 86.12 83 ARG A O 1
ATOM 675 N N . LYS A 1 84 ? -15.945 3.110 37.776 1.00 83.12 84 LYS A N 1
ATOM 676 C CA . LYS A 1 84 ? -16.073 1.905 36.955 1.00 83.12 84 LYS A CA 1
ATOM 677 C C . LYS A 1 84 ? -15.538 2.156 35.552 1.00 83.12 84 LYS A C 1
ATOM 679 O O . LYS A 1 84 ? -15.452 3.290 35.083 1.00 83.12 84 LYS A O 1
ATOM 684 N N . LYS A 1 85 ? -15.160 1.069 34.883 1.00 83.88 85 LYS A N 1
ATOM 685 C CA . LYS A 1 85 ? -14.734 1.057 33.483 1.00 83.88 85 LYS A CA 1
ATOM 686 C C . LYS A 1 85 ? -15.588 0.041 32.733 1.00 83.88 85 LYS A C 1
ATOM 688 O O . LYS A 1 85 ? -15.655 -1.109 33.154 1.00 83.88 85 LYS A O 1
ATOM 693 N N . ALA A 1 86 ? -16.210 0.455 31.636 1.00 82.50 86 ALA A N 1
ATOM 694 C CA . ALA A 1 86 ? -16.987 -0.417 30.756 1.00 82.50 86 ALA A CA 1
ATOM 695 C C . ALA A 1 86 ? -16.761 -0.040 29.284 1.00 82.50 86 ALA A C 1
ATOM 697 O O . ALA A 1 86 ? -16.231 1.030 28.983 1.00 82.50 86 ALA A O 1
ATOM 698 N N . ARG A 1 87 ? -17.146 -0.922 28.357 1.00 82.38 87 ARG A N 1
ATOM 699 C CA . ARG A 1 87 ? -17.199 -0.590 26.923 1.00 82.38 87 ARG A CA 1
ATOM 700 C C . ARG A 1 87 ? -18.361 0.372 26.666 1.00 82.38 87 ARG A C 1
ATOM 702 O O . ARG A 1 87 ? -19.408 0.223 27.295 1.00 82.38 87 ARG A O 1
ATOM 709 N N . LEU A 1 88 ? -18.196 1.314 25.735 1.00 81.81 88 LEU A N 1
ATOM 710 C CA . LEU A 1 88 ? -19.271 2.230 25.341 1.00 81.81 88 LEU A CA 1
ATOM 711 C C . LEU A 1 88 ? -20.499 1.441 24.867 1.00 81.81 88 LEU A C 1
ATOM 713 O O . LEU A 1 88 ? -21.602 1.724 25.319 1.00 81.81 88 LEU A O 1
ATOM 717 N N . SER A 1 89 ? -20.307 0.386 24.071 1.00 78.31 89 SER A N 1
ATOM 718 C CA . SER A 1 89 ? -21.385 -0.516 23.639 1.00 78.31 89 SER A CA 1
ATOM 719 C C . SER A 1 89 ? -22.210 -1.101 24.796 1.00 78.31 89 SER A C 1
ATOM 721 O O . SER A 1 89 ? -23.436 -1.139 24.721 1.00 78.31 89 SER A O 1
ATOM 723 N N . ALA A 1 90 ? -21.565 -1.497 25.897 1.00 80.81 90 ALA A N 1
ATOM 724 C CA . ALA A 1 90 ? -22.251 -2.036 27.071 1.00 80.81 90 ALA A CA 1
ATOM 725 C C . ALA A 1 90 ? -23.096 -0.970 27.789 1.00 80.81 90 ALA A C 1
ATOM 727 O O . ALA A 1 90 ? -24.209 -1.261 28.220 1.00 80.81 90 ALA A O 1
ATOM 728 N N . LEU A 1 91 ? -22.594 0.266 27.874 1.00 83.25 91 LEU A N 1
ATOM 729 C CA . LEU A 1 91 ? -23.335 1.387 28.462 1.00 83.25 91 LEU A CA 1
ATOM 730 C C . LEU A 1 91 ? -24.505 1.825 27.584 1.00 83.25 91 LEU A C 1
ATOM 732 O O . LEU A 1 91 ? -25.585 2.086 28.101 1.00 83.25 91 LEU A O 1
ATOM 736 N N . LEU A 1 92 ? -24.324 1.849 26.262 1.00 81.69 92 LEU A N 1
ATOM 737 C CA . LEU A 1 92 ? -25.405 2.130 25.316 1.00 81.69 92 LEU A CA 1
ATOM 738 C C . LEU A 1 92 ? -26.512 1.073 25.412 1.00 81.69 92 LEU A C 1
ATOM 740 O O . LEU A 1 92 ? -27.688 1.418 25.463 1.00 81.69 92 LEU A O 1
ATOM 744 N N . ALA A 1 93 ? -26.144 -0.208 25.509 1.00 80.50 93 ALA A N 1
ATOM 745 C CA . ALA A 1 93 ? -27.106 -1.291 25.702 1.00 80.50 93 ALA A CA 1
ATOM 746 C C . ALA A 1 93 ? -27.847 -1.192 27.047 1.00 80.50 93 ALA A C 1
ATOM 748 O O . ALA A 1 93 ? -29.020 -1.553 27.128 1.00 80.50 93 ALA A O 1
ATOM 749 N N . GLN A 1 94 ? -27.182 -0.709 28.101 1.00 82.44 94 GLN A N 1
ATOM 750 C CA . GLN A 1 94 ? -27.808 -0.456 29.399 1.00 82.44 94 GLN A CA 1
ATOM 751 C C . GLN A 1 94 ? -28.795 0.719 29.322 1.00 82.44 94 GLN A C 1
ATOM 753 O O . GLN A 1 94 ? -29.946 0.557 29.708 1.00 82.44 94 GLN A O 1
ATOM 758 N N . LEU A 1 95 ? -28.400 1.843 28.720 1.00 82.50 95 LEU A N 1
ATOM 759 C CA . LEU A 1 95 ? -29.269 3.008 28.508 1.00 82.50 95 LEU A CA 1
ATOM 760 C C . LEU A 1 95 ? -30.492 2.690 27.634 1.00 82.50 95 LEU A C 1
ATOM 762 O O . LEU A 1 95 ? -31.587 3.183 27.898 1.00 82.50 95 LEU A O 1
ATOM 766 N N . ALA A 1 96 ? -30.332 1.821 26.634 1.00 79.56 96 ALA A N 1
ATOM 767 C CA . ALA A 1 96 ? -31.443 1.361 25.807 1.00 79.56 96 ALA A CA 1
ATOM 768 C C . ALA A 1 96 ? -32.494 0.578 26.617 1.00 79.56 96 ALA A C 1
ATOM 770 O O . ALA A 1 96 ? -33.686 0.690 26.330 1.00 79.56 96 ALA A O 1
ATOM 771 N N . LYS A 1 97 ? -32.086 -0.177 27.652 1.00 81.12 97 LYS A N 1
ATOM 772 C CA . LYS A 1 97 ? -33.025 -0.854 28.572 1.00 81.12 97 LYS A CA 1
ATOM 773 C C . LYS A 1 97 ? -33.820 0.139 29.414 1.00 81.12 97 LYS A C 1
ATOM 775 O O . LYS A 1 97 ? -34.984 -0.122 29.700 1.00 81.12 97 LYS A O 1
ATOM 780 N N . ASP A 1 98 ? -33.216 1.278 29.733 1.00 81.31 98 ASP A N 1
ATOM 781 C CA . ASP A 1 98 ? -33.858 2.383 30.450 1.00 81.31 98 ASP A CA 1
ATOM 782 C C . ASP A 1 98 ? -34.698 3.283 29.516 1.00 81.31 98 ASP A C 1
ATOM 784 O O . ASP A 1 98 ? -35.229 4.310 29.938 1.00 81.31 98 ASP A O 1
ATOM 788 N N . GLY A 1 99 ? -34.842 2.905 28.238 1.00 78.12 99 GLY A N 1
ATOM 789 C CA . GLY A 1 99 ? -35.646 3.618 27.241 1.00 78.12 99 GLY A CA 1
ATOM 790 C C . GLY A 1 99 ? -34.967 4.852 26.639 1.00 78.12 99 GLY A C 1
ATOM 791 O O . GLY A 1 99 ? -35.614 5.621 25.929 1.00 78.12 99 GLY A O 1
ATOM 792 N N . VAL A 1 100 ? -33.673 5.056 26.895 1.00 79.75 100 VAL A N 1
ATOM 793 C CA . VAL A 1 100 ? -32.912 6.190 26.363 1.00 79.75 100 VAL A CA 1
ATOM 794 C C . VAL A 1 100 ? -32.316 5.818 25.004 1.00 79.75 100 VAL A C 1
ATOM 796 O O . VAL A 1 100 ? -31.450 4.950 24.908 1.00 79.75 100 VAL A O 1
ATOM 799 N N . MET A 1 101 ? -32.750 6.506 23.942 1.00 61.97 101 MET A N 1
ATOM 800 C CA . MET A 1 101 ? -32.104 6.427 22.627 1.00 61.97 101 MET A CA 1
ATOM 801 C C . MET A 1 101 ? -30.956 7.428 22.528 1.00 61.97 101 MET A C 1
ATOM 803 O O . MET A 1 101 ? -31.150 8.636 22.662 1.00 61.97 101 MET A O 1
ATOM 807 N N . VAL A 1 102 ? -29.763 6.925 22.232 1.00 68.50 102 VAL A N 1
ATOM 808 C CA . VAL A 1 102 ? -28.573 7.747 22.005 1.00 68.50 102 VAL A CA 1
ATOM 809 C C . VAL A 1 102 ? -28.466 8.078 20.518 1.00 68.50 102 VAL A C 1
ATOM 811 O O . VAL A 1 102 ? -28.453 7.173 19.690 1.00 68.50 102 VAL A O 1
ATOM 814 N N . GLN A 1 103 ? -28.394 9.370 20.182 1.00 56.97 103 GLN A N 1
ATOM 815 C CA . GLN A 1 103 ? -28.351 9.840 18.787 1.00 56.97 103 GLN A CA 1
ATOM 816 C C . GLN A 1 103 ? -26.937 9.997 18.214 1.00 56.97 103 GLN A C 1
ATOM 818 O O . GLN A 1 103 ? -26.780 10.103 17.003 1.00 56.97 103 GLN A O 1
ATOM 823 N N . GLY A 1 104 ? -25.908 10.017 19.058 1.00 59.09 104 GLY A N 1
ATOM 824 C CA . GLY A 1 104 ? -24.528 10.176 18.613 1.00 59.09 104 GLY A CA 1
ATOM 825 C C . GLY A 1 104 ? -23.559 10.317 19.778 1.00 59.09 104 GLY A C 1
ATOM 826 O O . GLY A 1 104 ? -23.964 10.454 20.935 1.00 59.09 104 GLY A O 1
ATOM 827 N N . TRP A 1 105 ? -22.271 10.258 19.464 1.00 68.19 105 TRP A N 1
ATOM 828 C CA . TRP A 1 105 ? -21.168 10.436 20.402 1.00 68.19 105 TRP A CA 1
ATOM 829 C C . TRP A 1 105 ? -19.941 10.956 19.646 1.00 68.19 105 TRP A C 1
ATOM 831 O O . TRP A 1 105 ? -19.857 10.814 18.432 1.00 68.19 105 TRP A O 1
ATOM 841 N N . GLU A 1 106 ? -19.004 11.582 20.357 1.00 62.00 106 GLU A N 1
ATOM 842 C CA . GLU A 1 106 ? -17.847 12.255 19.757 1.00 62.00 106 GLU A CA 1
ATOM 843 C C . GLU A 1 106 ? -16.567 11.913 20.530 1.00 62.00 106 GLU A C 1
ATOM 845 O O . GLU A 1 106 ? -16.576 11.806 21.762 1.00 62.00 106 GLU A O 1
ATOM 850 N N . THR A 1 107 ? -15.443 11.770 19.823 1.00 65.25 107 THR A N 1
ATOM 851 C CA . THR A 1 107 ? -14.113 11.613 20.427 1.00 65.25 107 THR A CA 1
ATOM 852 C C . THR A 1 107 ? -13.198 12.760 20.049 1.00 65.25 107 THR A C 1
ATOM 854 O O . THR A 1 107 ? -13.082 13.113 18.884 1.00 65.25 107 THR A O 1
ATOM 857 N N . LYS A 1 108 ? -12.464 13.291 21.032 1.00 56.16 108 LYS A N 1
ATOM 858 C CA . LYS A 1 108 ? -11.518 14.403 20.822 1.00 56.16 108 LYS A CA 1
ATOM 859 C C . LYS A 1 108 ? -10.128 13.991 20.325 1.00 56.16 108 LYS A C 1
ATOM 861 O O . LYS A 1 108 ? -9.311 14.864 20.058 1.00 56.16 108 LYS A O 1
ATOM 866 N N . HIS A 1 109 ? -9.819 12.698 20.292 1.00 58.94 109 HIS A N 1
ATOM 867 C CA . HIS A 1 109 ? -8.484 12.205 19.944 1.00 58.94 109 HIS A CA 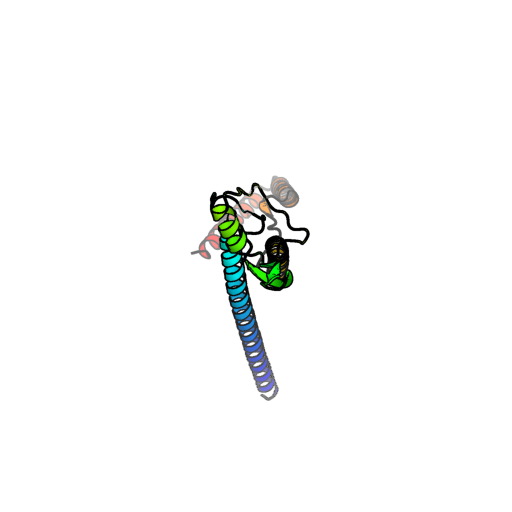1
ATOM 868 C C . HIS A 1 109 ? -8.523 11.513 18.586 1.00 58.94 109 HIS A C 1
ATOM 870 O O . HIS A 1 109 ? -9.537 10.908 18.247 1.00 58.94 109 HIS A O 1
ATOM 876 N N . ALA A 1 110 ? -7.415 11.614 17.847 1.00 53.38 110 ALA A N 1
ATOM 877 C CA . ALA A 1 110 ? -7.252 10.981 16.545 1.00 53.38 110 ALA A CA 1
ATOM 878 C C . ALA A 1 110 ? -7.525 9.475 16.639 1.00 53.38 110 ALA A C 1
ATOM 880 O O . ALA A 1 110 ? -6.992 8.802 17.529 1.00 53.38 110 ALA A O 1
ATOM 881 N N . ASP A 1 111 ? -8.350 8.962 15.728 1.00 63.38 111 ASP A N 1
ATOM 882 C CA . ASP A 1 111 ? -8.641 7.537 15.657 1.00 63.38 111 ASP A CA 1
ATOM 883 C C . ASP A 1 111 ? -7.349 6.794 15.254 1.00 63.38 111 ASP A C 1
ATOM 885 O O . ASP A 1 111 ? -6.708 7.166 14.261 1.00 63.38 111 ASP A O 1
ATOM 889 N N . PRO A 1 112 ? -6.939 5.742 15.989 1.00 63.47 112 PRO A N 1
ATOM 890 C CA . PRO A 1 112 ? -5.856 4.849 15.579 1.00 63.47 112 PRO A CA 1
ATOM 891 C C . PRO A 1 112 ? -5.924 4.419 14.102 1.00 63.47 112 PRO A C 1
ATOM 893 O O . PRO A 1 112 ? -4.884 4.226 13.476 1.00 63.47 112 PRO A O 1
ATOM 896 N N . ARG A 1 113 ? -7.127 4.327 13.526 1.00 67.06 113 ARG A N 1
ATOM 897 C CA . ARG A 1 113 ? -7.404 4.047 12.107 1.00 67.06 113 ARG A CA 1
ATOM 898 C C . ARG A 1 113 ? -6.784 5.038 11.137 1.00 67.06 113 ARG A C 1
ATOM 900 O O . ARG A 1 113 ? -6.170 4.639 10.149 1.00 67.06 113 ARG A O 1
ATOM 907 N N . GLU A 1 114 ? -6.921 6.327 11.422 1.00 65.88 114 GLU A N 1
ATOM 908 C CA . GLU A 1 114 ? -6.375 7.386 10.576 1.00 65.88 114 GLU A CA 1
ATOM 909 C C . GLU A 1 114 ? -4.840 7.337 10.582 1.00 65.88 114 GLU A C 1
ATOM 911 O O . GLU A 1 114 ? -4.186 7.501 9.549 1.00 65.88 114 GLU A O 1
ATOM 916 N N . LEU A 1 115 ? -4.258 7.043 11.748 1.00 66.25 115 LEU A N 1
ATOM 917 C CA . LEU A 1 115 ? -2.814 6.897 11.914 1.00 66.25 115 LEU A CA 1
ATOM 918 C C . LEU A 1 115 ? -2.276 5.684 11.140 1.00 66.25 115 LEU A C 1
ATOM 920 O O . LEU A 1 115 ? -1.213 5.760 10.523 1.00 66.25 115 LEU A O 1
ATOM 924 N N . VAL A 1 116 ? -3.027 4.583 11.129 1.00 71.62 116 VAL A N 1
ATOM 925 C CA . VAL A 1 116 ? -2.700 3.366 10.378 1.00 71.62 116 VAL A CA 1
ATOM 926 C C . VAL A 1 116 ? -2.698 3.630 8.871 1.00 71.62 116 VAL A C 1
ATOM 928 O O . VAL A 1 116 ? -1.721 3.291 8.207 1.00 71.62 116 VAL A O 1
ATOM 931 N N . LEU A 1 117 ? -3.724 4.302 8.338 1.00 70.19 117 LEU A N 1
ATOM 932 C CA . LEU A 1 117 ? -3.795 4.655 6.913 1.00 70.19 117 LEU A CA 1
ATOM 933 C C . LEU A 1 117 ? -2.662 5.592 6.478 1.00 70.19 117 LEU A C 1
ATOM 935 O O . LEU A 1 117 ? -2.037 5.372 5.442 1.00 70.19 117 LEU A O 1
ATOM 939 N N . LYS A 1 118 ? -2.349 6.610 7.287 1.00 67.81 118 LYS A N 1
ATOM 940 C CA . LYS A 1 118 ? -1.215 7.511 7.020 1.00 67.81 118 LYS A CA 1
ATOM 941 C C . LYS A 1 118 ? 0.113 6.760 6.988 1.00 67.81 118 LYS A C 1
ATOM 943 O O . LYS A 1 118 ? 0.941 7.005 6.114 1.00 67.81 118 LYS A O 1
ATOM 948 N N . THR A 1 119 ? 0.299 5.827 7.918 1.00 70.94 119 THR A N 1
ATOM 949 C CA . THR A 1 119 ? 1.515 5.008 7.984 1.00 70.94 119 THR A CA 1
ATOM 950 C C . THR A 1 119 ? 1.619 4.070 6.780 1.00 70.94 119 THR A C 1
ATOM 952 O O . THR A 1 119 ? 2.705 3.909 6.227 1.00 70.94 119 THR A O 1
ATOM 955 N N . ALA A 1 120 ? 0.496 3.500 6.336 1.00 72.44 120 ALA A N 1
ATOM 956 C CA . ALA A 1 120 ? 0.432 2.635 5.163 1.00 72.44 120 ALA A CA 1
ATOM 957 C C . ALA A 1 120 ? 0.863 3.358 3.881 1.00 72.44 120 ALA A C 1
ATOM 959 O O . ALA A 1 120 ? 1.790 2.912 3.206 1.00 72.44 120 ALA A O 1
ATOM 960 N N . ALA A 1 121 ? 0.274 4.526 3.616 1.00 68.50 121 ALA A N 1
ATOM 961 C CA . ALA A 1 121 ? 0.625 5.347 2.460 1.00 68.50 121 ALA A CA 1
ATOM 962 C C . ALA A 1 121 ? 2.106 5.777 2.473 1.00 68.50 121 ALA A C 1
ATOM 964 O O . ALA A 1 121 ? 2.777 5.785 1.441 1.00 68.50 121 ALA A O 1
ATOM 965 N N . GLN A 1 122 ? 2.651 6.100 3.651 1.00 73.06 122 GLN A N 1
ATOM 966 C CA . GLN A 1 122 ? 4.069 6.440 3.785 1.00 73.06 122 GLN A CA 1
ATOM 967 C C . GLN A 1 122 ? 4.983 5.248 3.452 1.00 73.06 122 GLN A C 1
ATOM 969 O O . GLN A 1 122 ? 6.036 5.427 2.836 1.00 73.06 122 GLN A O 1
ATOM 974 N N . LEU A 1 123 ? 4.586 4.038 3.843 1.00 75.69 123 LEU A N 1
ATOM 975 C CA . LEU A 1 123 ? 5.358 2.821 3.612 1.00 75.69 123 LEU A CA 1
ATOM 976 C C . LEU A 1 123 ? 5.344 2.390 2.137 1.00 75.69 123 LEU A C 1
ATOM 978 O O . LEU A 1 123 ? 6.371 1.930 1.638 1.00 75.69 123 LEU A O 1
ATOM 982 N N . GLU A 1 124 ? 4.238 2.594 1.417 1.00 72.31 124 GLU A N 1
ATOM 983 C CA . GLU A 1 124 ? 4.176 2.393 -0.040 1.00 72.31 124 GLU A CA 1
ATOM 984 C C . GLU A 1 124 ? 5.172 3.297 -0.780 1.00 72.31 124 GLU A C 1
ATOM 986 O O . GLU A 1 124 ? 5.966 2.812 -1.587 1.00 72.31 124 GLU A O 1
ATOM 991 N N . GLY A 1 125 ? 5.227 4.589 -0.441 1.00 71.94 125 GLY A N 1
ATOM 992 C CA . GLY A 1 125 ? 6.190 5.513 -1.054 1.00 71.94 125 GLY A CA 1
ATOM 993 C C . GLY A 1 125 ? 7.653 5.136 -0.777 1.00 71.94 125 GLY A C 1
ATOM 994 O O . GLY A 1 125 ? 8.511 5.237 -1.655 1.00 71.94 125 GLY A O 1
ATOM 995 N N . GLN A 1 126 ? 7.956 4.645 0.430 1.00 72.19 126 GLN A N 1
ATOM 996 C CA . GLN A 1 126 ? 9.296 4.141 0.762 1.00 72.19 126 GLN A CA 1
ATOM 997 C C . GLN A 1 126 ? 9.636 2.845 0.016 1.00 72.19 126 GLN A C 1
ATOM 999 O O . GLN A 1 126 ? 10.778 2.648 -0.395 1.00 72.19 126 GLN A O 1
ATOM 1004 N N . THR A 1 127 ? 8.644 1.982 -0.188 1.00 72.88 127 THR A N 1
ATOM 1005 C CA . THR A 1 127 ? 8.766 0.734 -0.947 1.00 72.88 127 THR A CA 1
ATOM 1006 C C . THR A 1 127 ? 9.101 0.995 -2.408 1.00 72.88 127 THR A C 1
ATOM 1008 O O . THR A 1 127 ? 10.033 0.398 -2.946 1.00 72.88 127 THR A O 1
ATOM 1011 N N . GLU A 1 128 ? 8.376 1.917 -3.040 1.00 71.44 128 GLU A N 1
ATOM 1012 C CA . GLU A 1 128 ? 8.619 2.316 -4.423 1.00 71.44 128 GLU A CA 1
ATOM 1013 C C . GLU A 1 128 ? 10.032 2.898 -4.584 1.00 71.44 128 GLU A C 1
ATOM 1015 O O . GLU A 1 128 ? 10.770 2.513 -5.491 1.00 71.44 128 GLU A O 1
ATOM 1020 N N . LEU A 1 129 ? 10.454 3.764 -3.655 1.00 72.00 129 LEU A N 1
ATOM 1021 C CA . LEU A 1 129 ? 11.804 4.325 -3.650 1.00 72.00 129 LEU A CA 1
ATOM 1022 C C . LEU A 1 129 ? 12.879 3.233 -3.547 1.00 72.00 129 LEU A C 1
ATOM 1024 O O . LEU A 1 129 ? 13.866 3.274 -4.281 1.00 72.00 129 LEU A O 1
ATOM 1028 N N . LEU A 1 130 ? 12.689 2.245 -2.667 1.00 70.38 130 LEU A N 1
ATOM 1029 C CA . LEU A 1 130 ? 13.608 1.113 -2.534 1.00 70.38 130 LEU A CA 1
ATOM 1030 C C . LEU A 1 130 ? 13.655 0.263 -3.810 1.00 70.38 130 LEU A C 1
ATOM 1032 O O . LEU A 1 130 ? 14.744 -0.110 -4.235 1.00 70.38 130 LEU A O 1
ATOM 1036 N N . ALA A 1 131 ? 12.516 0.009 -4.459 1.00 69.25 131 ALA A N 1
ATOM 1037 C CA . ALA A 1 131 ? 12.465 -0.726 -5.724 1.00 69.25 131 ALA A CA 1
ATOM 1038 C C . ALA A 1 131 ? 13.199 0.009 -6.865 1.00 69.25 131 ALA A C 1
ATOM 1040 O O . ALA A 1 131 ? 13.909 -0.628 -7.646 1.00 69.25 131 ALA A O 1
ATOM 1041 N N . LYS A 1 132 ? 13.102 1.347 -6.924 1.00 66.19 132 LYS A N 1
ATOM 1042 C CA . LYS A 1 132 ? 13.880 2.180 -7.864 1.00 66.19 132 LYS A CA 1
ATOM 1043 C C . LYS A 1 132 ? 15.375 2.138 -7.565 1.00 66.19 132 LYS A C 1
ATOM 1045 O O . LYS A 1 132 ? 16.176 1.963 -8.478 1.00 66.19 132 LYS A O 1
ATOM 1050 N N . LEU A 1 133 ? 15.760 2.263 -6.293 1.00 65.38 133 LEU A N 1
ATOM 1051 C CA . LEU A 1 133 ? 17.166 2.214 -5.872 1.00 65.38 133 LEU A CA 1
ATOM 1052 C C . LEU A 1 133 ? 17.815 0.850 -6.141 1.00 65.38 133 LEU A C 1
ATOM 1054 O O . LEU A 1 133 ? 18.992 0.798 -6.487 1.00 65.38 133 LEU A O 1
ATOM 1058 N N . LEU A 1 134 ? 17.052 -0.238 -6.007 1.00 66.50 134 LEU A N 1
ATOM 1059 C CA . LEU A 1 134 ? 17.499 -1.601 -6.311 1.00 66.50 134 LEU A CA 1
ATOM 1060 C C . LEU A 1 134 ? 17.534 -1.907 -7.819 1.00 66.50 134 LEU A C 1
ATOM 1062 O O . LEU A 1 134 ? 18.075 -2.937 -8.209 1.00 66.50 134 LEU A O 1
ATOM 1066 N N . GLY A 1 135 ? 16.994 -1.028 -8.671 1.00 66.19 135 GLY A N 1
ATOM 1067 C CA . GLY A 1 135 ? 16.972 -1.211 -10.126 1.00 66.19 135 GLY A CA 1
ATOM 1068 C C . GLY A 1 135 ? 15.957 -2.244 -10.629 1.00 66.19 135 GLY A C 1
ATOM 1069 O O . GLY A 1 135 ? 16.002 -2.611 -11.798 1.00 66.19 135 GLY A O 1
ATOM 1070 N N . GLU A 1 136 ? 15.041 -2.697 -9.769 1.00 63.94 136 GLU A N 1
ATOM 1071 C CA . GLU A 1 136 ? 13.938 -3.609 -10.121 1.00 63.94 136 GLU A CA 1
ATOM 1072 C C . GLU A 1 136 ? 12.840 -2.894 -10.932 1.00 63.94 136 GLU A C 1
ATOM 1074 O O . GLU A 1 136 ? 12.101 -3.518 -11.691 1.00 63.94 136 GLU A O 1
ATOM 1079 N N . LEU A 1 137 ? 12.752 -1.566 -10.801 1.00 59.16 137 LEU A N 1
ATOM 1080 C CA . LEU A 1 137 ? 11.970 -0.703 -11.684 1.00 59.16 137 LEU A CA 1
ATOM 1081 C C . LEU A 1 137 ? 12.902 -0.078 -12.726 1.00 59.16 137 LEU A C 1
ATOM 1083 O O . LEU A 1 137 ? 13.647 0.858 -12.431 1.00 59.16 137 LEU A O 1
ATOM 1087 N N . ASP A 1 138 ? 12.864 -0.599 -13.954 1.00 56.62 138 ASP A N 1
ATOM 1088 C CA . ASP A 1 138 ? 13.622 -0.038 -15.074 1.00 56.62 138 ASP A CA 1
ATOM 1089 C C . ASP A 1 138 ? 12.909 1.210 -15.625 1.00 56.62 138 ASP A C 1
ATOM 1091 O O . ASP A 1 138 ? 12.090 1.143 -16.538 1.00 56.62 138 ASP A O 1
ATOM 1095 N N . GLU A 1 139 ? 13.198 2.369 -15.029 1.00 60.22 139 GLU A N 1
ATOM 1096 C CA . GLU A 1 139 ? 12.687 3.680 -15.468 1.00 60.22 139 GLU A CA 1
ATOM 1097 C C . GLU A 1 139 ? 13.560 4.330 -16.555 1.00 60.22 139 GLU A C 1
ATOM 1099 O O . GLU A 1 139 ? 13.416 5.520 -16.855 1.00 60.22 139 GLU A O 1
ATOM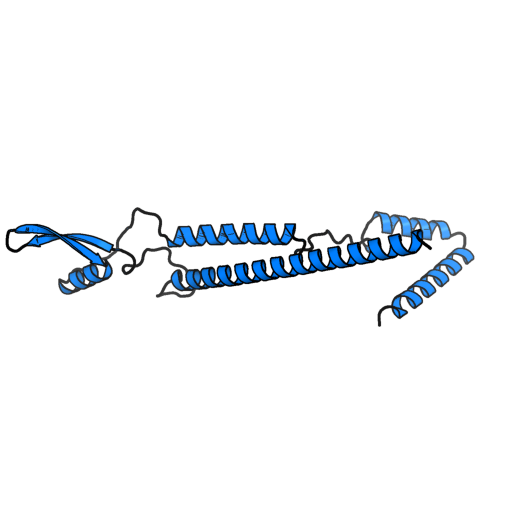 1104 N N . ARG A 1 140 ? 14.503 3.590 -17.155 1.00 69.56 140 ARG A N 1
ATOM 1105 C CA . ARG A 1 140 ? 15.363 4.163 -18.194 1.00 69.56 140 ARG A CA 1
ATOM 1106 C C . ARG A 1 140 ? 14.500 4.625 -19.371 1.00 69.56 140 ARG A C 1
ATOM 1108 O O . ARG A 1 140 ? 13.732 3.828 -19.915 1.00 69.56 140 ARG A O 1
ATOM 1115 N N . PRO A 1 141 ? 14.636 5.887 -19.820 1.00 61.88 141 PRO A N 1
ATOM 1116 C CA . PRO A 1 141 ? 13.898 6.361 -20.976 1.00 61.88 141 PRO A CA 1
ATOM 1117 C C . PRO A 1 141 ? 14.286 5.518 -22.192 1.00 61.88 141 PRO A C 1
ATOM 1119 O O . PRO A 1 141 ? 15.438 5.529 -22.633 1.00 61.88 141 PRO A O 1
ATOM 1122 N N . GLN A 1 142 ? 13.323 4.776 -22.740 1.00 66.44 142 GLN A N 1
ATOM 1123 C CA . GLN A 1 142 ? 13.526 4.063 -23.993 1.00 66.44 142 GLN A CA 1
ATOM 1124 C C . GLN A 1 142 ? 13.563 5.082 -25.130 1.00 66.44 142 GLN A C 1
ATOM 1126 O O . GLN A 1 142 ? 12.536 5.535 -25.634 1.00 66.44 142 GLN A O 1
ATOM 1131 N N . VAL A 1 143 ? 14.773 5.478 -25.521 1.00 69.00 143 VAL A N 1
ATOM 1132 C CA . VAL A 1 143 ? 14.973 6.359 -26.669 1.00 69.00 143 VAL A CA 1
ATOM 1133 C C . VAL A 1 143 ? 14.709 5.554 -27.934 1.00 69.00 143 VAL A C 1
ATOM 1135 O O . VAL A 1 143 ? 15.522 4.729 -28.354 1.00 69.00 143 VAL A O 1
ATOM 1138 N N . ASN A 1 144 ? 13.565 5.803 -28.568 1.00 72.56 144 ASN A N 1
ATOM 1139 C CA . ASN A 1 144 ? 13.287 5.258 -29.888 1.00 72.56 144 ASN A CA 1
ATOM 1140 C C . ASN A 1 144 ? 14.112 6.018 -30.939 1.00 72.56 144 ASN A C 1
ATOM 1142 O O . ASN A 1 144 ? 13.662 7.013 -31.506 1.00 72.56 144 ASN A O 1
ATOM 1146 N N . VAL A 1 145 ? 15.327 5.531 -31.206 1.00 73.31 145 VAL A N 1
ATOM 1147 C CA . VAL A 1 145 ? 16.269 6.117 -32.178 1.00 73.31 145 VAL A CA 1
ATOM 1148 C C . VAL A 1 145 ? 15.657 6.219 -33.582 1.00 73.31 145 VAL A C 1
ATOM 1150 O O . VAL A 1 145 ? 15.996 7.127 -34.335 1.00 73.31 145 VAL A O 1
ATOM 1153 N N . LEU A 1 146 ? 14.690 5.360 -33.933 1.00 73.25 146 LEU A N 1
ATOM 1154 C CA . LEU A 1 146 ? 14.005 5.432 -35.228 1.00 73.25 146 LEU A CA 1
ATOM 1155 C C . LEU A 1 146 ? 13.116 6.674 -35.360 1.00 73.25 146 LEU A C 1
ATOM 1157 O O . LEU A 1 146 ? 12.887 7.130 -36.476 1.00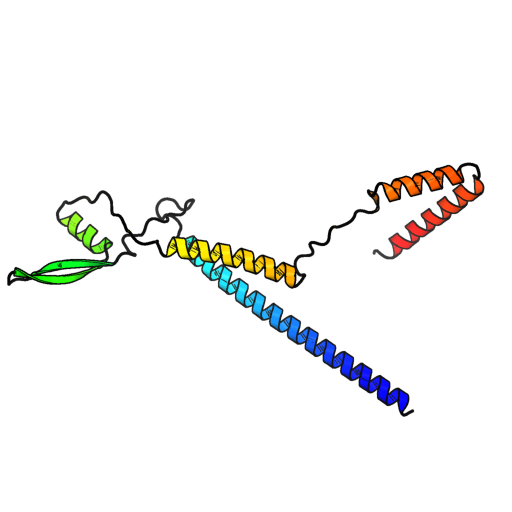 73.25 146 LEU A O 1
ATOM 1161 N N . LEU A 1 147 ? 12.634 7.231 -34.249 1.00 75.75 147 LEU A N 1
ATOM 1162 C CA . LEU A 1 147 ? 11.817 8.447 -34.225 1.00 75.75 147 LEU A CA 1
ATOM 1163 C C . LEU A 1 147 ? 12.640 9.709 -33.940 1.00 75.75 147 LEU A C 1
ATOM 1165 O O . LEU A 1 147 ? 12.092 10.809 -33.989 1.00 75.75 147 LEU A O 1
ATOM 1169 N N . ALA A 1 148 ? 13.939 9.574 -33.659 1.00 85.69 148 ALA A N 1
ATOM 1170 C CA . ALA A 1 148 ? 14.808 10.713 -33.405 1.00 85.69 148 ALA A CA 1
ATOM 1171 C C . ALA A 1 148 ? 14.917 11.589 -34.675 1.00 85.69 148 ALA A C 1
ATOM 1173 O O . ALA A 1 148 ? 15.346 11.089 -35.722 1.00 85.69 148 ALA A O 1
ATOM 1174 N N . PRO A 1 149 ? 14.570 12.891 -34.613 1.00 83.06 149 PRO A N 1
ATOM 1175 C CA . PRO A 1 149 ? 14.616 13.782 -35.776 1.00 83.06 149 PRO A CA 1
ATOM 1176 C C . PRO A 1 149 ? 16.005 13.857 -36.422 1.00 83.06 149 PRO A C 1
ATOM 1178 O O . PRO A 1 149 ? 16.119 13.902 -37.644 1.00 83.06 149 PRO A O 1
ATOM 1181 N N . GLU A 1 150 ? 17.062 13.802 -35.609 1.00 87.06 150 GLU A N 1
ATOM 1182 C CA . GLU A 1 150 ? 18.457 13.811 -36.064 1.00 87.06 150 GLU A CA 1
ATOM 1183 C C . GLU A 1 150 ? 18.797 12.575 -36.908 1.00 87.06 150 GLU A C 1
ATOM 1185 O O . GLU A 1 150 ? 19.449 12.683 -37.948 1.00 87.06 150 GLU A O 1
ATOM 1190 N N . TRP A 1 151 ? 18.290 11.401 -36.517 1.00 87.44 151 TRP A N 1
ATOM 1191 C CA . TRP A 1 151 ? 18.469 10.163 -37.274 1.00 87.44 151 TRP A CA 1
ATOM 1192 C C . TRP A 1 151 ? 17.744 10.218 -38.624 1.00 87.44 151 TRP A C 1
ATOM 1194 O O . TRP A 1 151 ? 18.300 9.822 -39.651 1.00 87.44 151 TRP A O 1
ATOM 1204 N N . GLN A 1 152 ? 16.527 10.766 -38.647 1.00 88.00 152 GLN A N 1
ATOM 1205 C CA . GLN A 1 152 ? 15.767 10.966 -39.882 1.00 88.00 152 GLN A CA 1
ATOM 1206 C C . GLN A 1 152 ? 16.463 11.961 -40.824 1.00 88.00 152 GLN A C 1
ATOM 1208 O O . GLN A 1 152 ? 16.618 11.673 -42.012 1.00 88.00 152 GLN A O 1
ATOM 1213 N N . ALA A 1 153 ? 16.957 13.085 -40.297 1.00 90.25 153 ALA A N 1
ATOM 1214 C CA . ALA A 1 153 ? 17.693 14.089 -41.066 1.00 90.25 153 ALA A CA 1
ATOM 1215 C C . ALA A 1 153 ? 19.003 13.537 -41.649 1.00 90.25 153 ALA A C 1
ATOM 1217 O O . ALA A 1 153 ? 19.326 13.795 -42.813 1.00 90.25 153 ALA A O 1
ATOM 1218 N N . MET A 1 154 ? 19.732 12.722 -40.882 1.00 91.19 154 MET A N 1
ATOM 1219 C CA . MET A 1 154 ? 20.946 12.069 -41.367 1.00 91.19 154 MET A CA 1
ATOM 1220 C C . MET A 1 154 ? 20.640 11.069 -42.488 1.00 91.19 154 MET A C 1
ATOM 1222 O O . MET A 1 154 ? 21.311 11.091 -43.520 1.00 91.19 154 MET A O 1
ATOM 1226 N N . ARG A 1 155 ? 19.606 10.227 -42.338 1.00 88.69 155 ARG A N 1
ATOM 1227 C CA . ARG A 1 155 ? 19.189 9.288 -43.396 1.00 88.69 155 ARG A CA 1
ATOM 1228 C C . ARG A 1 155 ? 18.755 10.013 -44.665 1.00 88.69 155 ARG A C 1
ATOM 1230 O O . ARG A 1 155 ? 19.153 9.598 -45.749 1.00 88.69 155 ARG A O 1
ATOM 1237 N N . ALA A 1 156 ? 17.975 11.085 -44.536 1.00 89.81 156 ALA A N 1
ATOM 1238 C CA . ALA A 1 156 ? 17.551 11.892 -45.675 1.00 89.81 156 ALA A CA 1
ATOM 1239 C C . ALA A 1 156 ? 18.759 12.492 -46.409 1.00 89.81 156 ALA A C 1
ATOM 1241 O O . ALA A 1 156 ? 18.881 12.314 -47.617 1.00 89.81 156 ALA A O 1
ATOM 1242 N N . THR A 1 157 ? 19.695 13.098 -45.671 1.00 93.38 157 THR A N 1
ATOM 1243 C CA . THR A 1 157 ? 20.935 13.662 -46.232 1.00 93.38 157 THR A CA 1
ATOM 1244 C C . THR A 1 157 ? 21.782 12.601 -46.938 1.00 93.38 157 THR A C 1
ATOM 1246 O O . THR A 1 157 ? 22.286 12.843 -48.030 1.00 93.38 157 THR A O 1
ATOM 1249 N N . LEU A 1 158 ? 21.920 11.407 -46.353 1.00 90.75 158 LEU A N 1
ATOM 1250 C CA . LEU A 1 158 ? 22.665 10.300 -46.963 1.00 90.75 158 LEU A CA 1
ATOM 1251 C C . LEU A 1 158 ? 22.020 9.821 -48.269 1.00 90.75 158 LEU A C 1
ATOM 1253 O O . LEU A 1 158 ? 22.717 9.622 -49.261 1.00 90.75 158 LEU A O 1
ATOM 1257 N N . VAL A 1 159 ? 20.697 9.643 -48.287 1.00 90.62 159 VAL A N 1
ATOM 1258 C CA . VAL A 1 159 ? 19.971 9.218 -49.495 1.00 90.62 159 VAL A CA 1
ATOM 1259 C C . VAL A 1 159 ? 20.028 10.294 -50.579 1.00 90.62 159 VAL A C 1
ATOM 1261 O O . VAL A 1 159 ? 20.183 9.959 -51.754 1.00 90.62 159 VAL A O 1
ATOM 1264 N N . ASP A 1 160 ? 19.940 11.566 -50.195 1.00 93.12 160 ASP A N 1
ATOM 1265 C CA . ASP A 1 160 ? 20.039 12.694 -51.117 1.00 93.12 160 ASP A CA 1
ATOM 1266 C C . ASP A 1 160 ? 21.444 12.805 -51.728 1.00 93.12 160 ASP A C 1
ATOM 1268 O O . ASP A 1 160 ? 21.584 12.849 -52.949 1.00 93.12 160 ASP A O 1
ATOM 1272 N N . ALA A 1 161 ? 22.494 12.703 -50.907 1.00 93.88 161 ALA A N 1
ATOM 1273 C CA . ALA A 1 161 ? 23.888 12.722 -51.355 1.00 93.88 161 ALA A CA 1
ATOM 1274 C C . ALA A 1 161 ? 24.240 11.555 -52.295 1.00 93.88 161 ALA A C 1
ATOM 1276 O O . ALA A 1 161 ? 25.077 11.701 -53.187 1.00 93.88 161 ALA A O 1
ATOM 1277 N N . LEU A 1 162 ? 23.586 10.402 -52.133 1.00 93.19 162 LEU A N 1
ATOM 1278 C CA . LEU A 1 162 ? 23.729 9.256 -53.035 1.00 93.19 162 LEU A CA 1
ATOM 1279 C C . LEU A 1 162 ? 22.952 9.425 -54.347 1.00 93.19 162 LEU A C 1
ATOM 1281 O O . LEU A 1 162 ? 23.058 8.572 -55.232 1.00 93.19 162 LEU A O 1
ATOM 1285 N N . SER A 1 163 ? 22.181 10.504 -54.514 1.00 90.56 163 SER A N 1
ATOM 1286 C CA . SER A 1 163 ? 21.324 10.652 -55.686 1.00 90.56 163 SER A CA 1
ATOM 1287 C C . SER A 1 163 ? 22.020 10.691 -57.037 1.00 90.56 163 SER A C 1
ATOM 1289 O O . SER A 1 163 ? 21.523 10.025 -57.949 1.00 90.56 163 SER A O 1
ATOM 1291 N N . PRO A 1 164 ? 23.171 11.365 -57.172 1.00 94.62 164 PRO A N 1
ATOM 1292 C CA . PRO A 1 164 ? 23.941 11.371 -58.411 1.00 94.62 164 PRO A CA 1
ATOM 1293 C C . PRO A 1 164 ? 24.627 10.032 -58.740 1.00 94.62 164 PRO A C 1
ATOM 1295 O O . PRO A 1 164 ? 25.124 9.877 -59.852 1.00 94.62 164 PRO A O 1
ATOM 1298 N N . PHE A 1 165 ? 24.675 9.070 -57.806 1.00 94.69 165 PHE A N 1
ATOM 1299 C CA . PHE A 1 165 ? 25.471 7.839 -57.914 1.00 94.69 165 PHE A CA 1
ATOM 1300 C C . PHE A 1 165 ? 24.587 6.573 -57.841 1.00 94.69 165 PHE A C 1
ATOM 1302 O O . PHE A 1 165 ? 24.503 5.928 -56.790 1.00 94.69 165 PHE A O 1
ATOM 1309 N N . PRO A 1 166 ? 23.915 6.181 -58.942 1.00 89.81 166 PRO A N 1
ATOM 1310 C CA . PRO A 1 166 ? 22.950 5.074 -58.948 1.00 89.81 166 PRO A CA 1
ATOM 1311 C C . PRO A 1 166 ? 23.564 3.709 -58.595 1.00 89.81 166 PRO A C 1
ATOM 1313 O O . PRO A 1 166 ? 22.935 2.917 -57.887 1.00 89.81 166 PRO A O 1
ATOM 1316 N N . ASP A 1 167 ? 24.806 3.457 -59.009 1.00 90.75 167 ASP A N 1
ATOM 1317 C CA . ASP A 1 167 ? 25.514 2.208 -58.701 1.00 90.75 167 ASP A CA 1
ATOM 1318 C C . ASP A 1 167 ? 25.834 2.102 -57.202 1.00 90.75 167 ASP A C 1
ATOM 1320 O O . ASP A 1 167 ? 25.622 1.060 -56.581 1.00 90.75 167 ASP A O 1
ATOM 1324 N N . ALA A 1 168 ? 26.262 3.211 -56.585 1.00 90.81 168 ALA A N 1
ATOM 1325 C CA . ALA A 1 168 ? 26.530 3.277 -55.148 1.00 90.81 168 ALA A CA 1
ATOM 1326 C C . ALA A 1 168 ? 25.246 3.104 -54.324 1.00 90.81 168 ALA A C 1
ATOM 1328 O 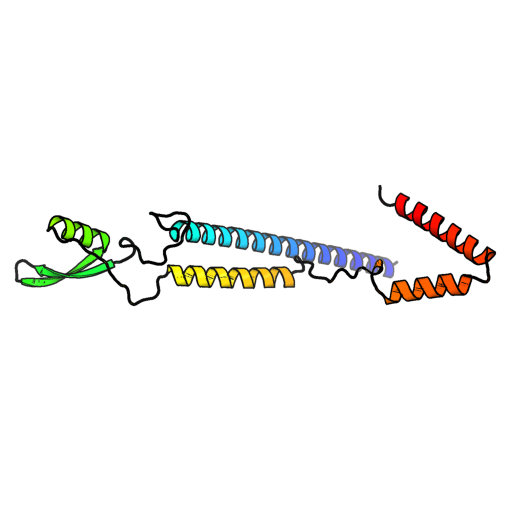O . ALA A 1 168 ? 25.240 2.388 -53.323 1.00 90.81 168 ALA A O 1
ATOM 1329 N N . ARG A 1 169 ? 24.135 3.705 -54.769 1.00 89.69 169 ARG A N 1
ATOM 1330 C CA . ARG A 1 169 ? 22.819 3.540 -54.135 1.00 89.69 169 ARG A CA 1
ATOM 1331 C C . ARG A 1 169 ? 22.370 2.074 -54.138 1.00 89.69 169 ARG A C 1
ATOM 1333 O O . ARG A 1 169 ? 21.903 1.583 -53.112 1.00 89.69 169 ARG A O 1
ATOM 1340 N N . SER A 1 170 ? 22.541 1.382 -55.264 1.00 89.00 170 SER A N 1
ATOM 1341 C CA . SER A 1 170 ? 22.176 -0.035 -55.407 1.00 89.00 170 SER A CA 1
ATOM 1342 C C . SER A 1 170 ? 23.042 -0.929 -54.517 1.00 89.00 170 SER A C 1
ATOM 1344 O O . SER A 1 170 ? 22.517 -1.761 -53.783 1.00 89.00 170 SER A O 1
ATOM 1346 N N . ALA A 1 171 ? 24.355 -0.679 -54.477 1.00 91.88 171 ALA A N 1
ATOM 1347 C CA . ALA A 1 171 ? 25.273 -1.406 -53.601 1.00 91.88 171 ALA A CA 1
ATOM 1348 C C . ALA A 1 171 ? 24.926 -1.248 -52.106 1.00 91.88 171 ALA A C 1
ATOM 1350 O O . ALA A 1 171 ? 24.994 -2.215 -51.346 1.00 91.88 171 ALA A O 1
ATOM 1351 N N . VAL A 1 172 ? 24.523 -0.044 -51.679 1.00 90.56 172 VAL A N 1
ATOM 1352 C CA . VAL A 1 172 ? 24.074 0.213 -50.300 1.00 90.56 172 VAL A CA 1
ATOM 1353 C C . VAL A 1 172 ? 22.761 -0.513 -49.997 1.00 90.56 172 VAL A C 1
ATOM 1355 O O . VAL A 1 172 ? 22.641 -1.121 -48.934 1.00 90.56 172 VAL A O 1
ATOM 1358 N N . ALA A 1 173 ? 21.791 -0.496 -50.915 1.00 88.94 173 ALA A N 1
ATOM 1359 C CA . ALA A 1 173 ? 20.524 -1.208 -50.741 1.00 88.94 173 ALA A CA 1
ATOM 1360 C C . ALA A 1 173 ? 20.738 -2.725 -50.587 1.00 88.94 173 ALA A C 1
ATOM 1362 O O . ALA A 1 173 ? 20.224 -3.326 -49.643 1.00 88.94 173 ALA A O 1
ATOM 1363 N N . ASP A 1 174 ? 21.571 -3.323 -51.441 1.00 89.88 174 ASP A N 1
ATOM 1364 C CA . ASP A 1 174 ? 21.907 -4.748 -51.370 1.00 89.88 174 ASP A CA 1
ATOM 1365 C C . ASP A 1 174 ? 22.600 -5.119 -50.051 1.00 89.88 174 ASP A C 1
ATOM 1367 O O . ASP A 1 174 ? 22.345 -6.182 -49.477 1.00 89.88 174 ASP A O 1
ATOM 1371 N N . ALA A 1 175 ? 23.481 -4.248 -49.548 1.00 90.44 175 ALA A N 1
ATOM 1372 C CA . ALA A 1 175 ? 24.146 -4.447 -48.265 1.00 90.44 175 ALA A CA 1
ATOM 1373 C C . ALA A 1 175 ? 23.155 -4.405 -47.087 1.00 90.44 175 ALA A C 1
ATOM 1375 O O . ALA A 1 175 ? 23.246 -5.241 -46.186 1.00 90.44 175 ALA A O 1
ATOM 1376 N N . LEU A 1 176 ? 22.186 -3.483 -47.111 1.00 89.56 176 LEU A N 1
ATOM 1377 C CA . LEU A 1 176 ? 21.146 -3.378 -46.082 1.00 89.56 176 LEU A CA 1
ATOM 1378 C C . LEU A 1 176 ? 20.215 -4.598 -46.081 1.00 89.56 176 LEU A C 1
ATOM 1380 O O . LEU A 1 176 ? 19.965 -5.162 -45.019 1.00 89.56 176 LEU A O 1
ATOM 1384 N N . VAL A 1 177 ? 19.788 -5.074 -47.255 1.00 89.56 177 VAL A N 1
ATOM 1385 C CA . VAL A 1 177 ? 18.958 -6.288 -47.376 1.00 89.56 177 VAL A CA 1
ATOM 1386 C C . VAL A 1 177 ? 19.680 -7.517 -46.812 1.00 89.56 177 VAL A C 1
ATOM 1388 O O . VAL A 1 177 ? 19.086 -8.322 -46.092 1.00 89.56 177 VAL A O 1
ATOM 1391 N N . LYS A 1 178 ? 20.985 -7.661 -47.083 1.00 88.38 178 LYS A N 1
ATOM 1392 C CA . LYS A 1 178 ? 21.802 -8.749 -46.514 1.00 88.38 178 LYS A CA 1
ATOM 1393 C C . LYS A 1 178 ? 21.918 -8.652 -44.992 1.00 88.38 178 LYS A C 1
ATOM 1395 O O . LYS A 1 178 ? 21.869 -9.679 -44.315 1.00 88.38 178 LYS A O 1
ATOM 1400 N N . LEU A 1 179 ? 22.056 -7.441 -44.455 1.00 87.44 179 LEU A N 1
ATOM 1401 C CA . LEU A 1 179 ? 22.122 -7.206 -43.013 1.00 87.44 179 LEU A CA 1
ATOM 1402 C C . LEU A 1 179 ? 20.798 -7.568 -42.321 1.00 87.44 179 LEU A C 1
ATOM 1404 O O . LEU A 1 179 ? 20.813 -8.238 -41.289 1.00 87.44 179 LEU A O 1
ATOM 1408 N N . GLU A 1 180 ? 19.660 -7.194 -42.910 1.00 80.38 180 GLU A N 1
ATOM 1409 C CA . GLU A 1 180 ? 18.325 -7.542 -42.404 1.00 80.38 180 GLU A CA 1
ATOM 1410 C C . GLU A 1 180 ? 18.075 -9.058 -42.430 1.00 80.38 180 GLU A C 1
ATOM 1412 O O . GLU A 1 180 ? 17.573 -9.628 -41.456 1.00 80.38 180 GLU A O 1
ATOM 1417 N N . ALA A 1 181 ? 18.499 -9.739 -43.499 1.00 77.94 181 ALA A N 1
ATOM 1418 C CA . ALA A 1 181 ? 18.415 -11.194 -43.603 1.00 77.94 181 ALA A CA 1
ATOM 1419 C C . ALA A 1 181 ? 19.291 -11.915 -42.557 1.00 77.94 181 ALA A C 1
ATOM 1421 O O . ALA A 1 181 ? 18.863 -12.914 -41.978 1.00 77.94 181 ALA A O 1
ATOM 1422 N N . GLY A 1 182 ? 20.492 -11.397 -42.272 1.00 72.81 182 GLY A N 1
ATOM 1423 C CA . GLY A 1 182 ? 21.390 -11.940 -41.247 1.00 72.81 182 GLY A CA 1
ATOM 1424 C C . GLY A 1 182 ? 20.892 -11.719 -39.813 1.00 72.81 182 GLY A C 1
ATOM 1425 O O . GLY A 1 182 ? 21.012 -12.612 -38.972 1.00 72.81 182 GLY A O 1
ATOM 1426 N N . ALA A 1 183 ? 20.277 -10.566 -39.535 1.00 61.72 183 ALA A N 1
ATOM 1427 C CA . ALA A 1 183 ? 19.742 -10.229 -38.215 1.00 61.72 183 ALA A CA 1
ATOM 1428 C C . ALA A 1 183 ? 18.495 -11.054 -37.839 1.00 61.72 183 ALA A C 1
ATOM 1430 O O . ALA A 1 183 ? 18.332 -11.429 -36.677 1.00 61.72 183 ALA A O 1
ATOM 1431 N N . ASN A 1 184 ? 17.642 -11.398 -38.812 1.00 57.62 184 ASN A N 1
ATOM 1432 C CA . ASN A 1 184 ? 16.467 -12.250 -38.584 1.00 57.62 184 ASN A CA 1
ATOM 1433 C C . ASN A 1 184 ? 16.805 -13.741 -38.387 1.00 57.62 184 ASN A C 1
ATOM 1435 O O . ASN A 1 184 ? 15.976 -14.485 -37.867 1.00 57.62 184 ASN A O 1
ATOM 1439 N N . GLY A 1 185 ? 18.013 -14.184 -38.754 1.00 52.53 185 GLY A N 1
ATOM 1440 C CA . GLY A 1 185 ? 18.480 -15.557 -38.524 1.00 52.53 185 GLY A CA 1
ATOM 1441 C C . GLY A 1 185 ? 18.910 -15.853 -37.080 1.00 52.53 185 GLY A C 1
ATOM 1442 O O . GLY A 1 185 ? 18.921 -17.011 -36.683 1.00 52.53 185 GLY A O 1
ATOM 1443 N N . HIS A 1 186 ? 19.228 -14.826 -36.283 1.00 47.66 186 HIS A N 1
ATOM 1444 C CA . HIS A 1 186 ? 19.665 -14.954 -34.880 1.00 47.66 186 HIS A CA 1
ATOM 1445 C C . HIS A 1 186 ? 18.523 -14.860 -33.854 1.00 47.66 186 HIS A C 1
ATOM 1447 O O . HIS A 1 186 ? 18.769 -14.885 -32.650 1.00 47.66 186 HIS A O 1
ATOM 1453 N N . ARG A 1 187 ? 17.277 -14.702 -34.314 1.00 45.50 187 ARG A N 1
ATOM 1454 C CA . ARG A 1 187 ? 16.107 -14.440 -33.464 1.00 45.50 187 ARG A CA 1
ATOM 1455 C C . ARG A 1 187 ? 15.034 -15.538 -33.586 1.00 45.50 187 ARG A C 1
ATOM 1457 O O . ARG A 1 187 ? 13.842 -15.233 -33.605 1.00 45.50 187 ARG A O 1
ATOM 1464 N N . ARG A 1 188 ? 15.465 -16.798 -33.704 1.00 37.81 188 ARG A N 1
ATOM 1465 C CA . ARG A 1 188 ? 14.631 -18.007 -33.611 1.00 37.81 188 ARG A CA 1
ATOM 1466 C C . ARG A 1 188 ? 15.227 -18.995 -32.626 1.00 37.81 188 ARG A C 1
ATOM 1468 O O . ARG A 1 188 ? 16.470 -19.107 -32.618 1.00 37.81 188 ARG A O 1
#